Protein AF-0000000078228227 (afdb_homodimer)

Organism: Teladorsagia circumcincta (NCBI:txid45464)

Nearest PDB structures (foldseek):
  3dos-assembly1_A  TM=6.311E-01  e=1.985E-03  Yersinia pestis
  1p5u-assembly1_A  TM=5.660E-01  e=1.151E-03  Yersinia pestis
  1p5v-assembly1_A  TM=6.315E-01  e=3.243E-03  Yersinia pestis
  3dsn-assembly1_A  TM=6.059E-01  e=2.908E-03  Yersinia pestis
  4djm-assembly1_A  TM=5.829E-01  e=1.492E-02  Escherichia coli

Foldseek 3Di:
DPPPDDDPPPPPQKDWDQDVVLFKIKIWGQHQAKKKKAKDKDPQWDWVVGIWMAHHGDMDMIGIGGDPVCVPVQPWIKMKMKMWGDPPPDRTDDDDPVVVVDPTDMDMDMDGSHDD/DPPPDDDPPPPPQKDWDQDVVLFKIKIWGQHQAKKWKAKDKDPQWDWVVGIWIAHHGGMDMIGIGGDPVPVPPLPFIKMKMKMWGDPPPDRTDDDDPVVVVDPTDMDMDMDGSHDD

InterPro domains:
  IPR000535 Major sperm protein (MSP) domain [PF00635] (19-102)
  IPR000535 Major sperm protein (MSP) domain [PS50202] (1-116)
  IPR008962 PapD-like superfamily [SSF49354] (20-108)
  IPR013783 Immunoglobulin-like fold [G3DSA:2.60.40.10] (6-114)
  IPR051155 Nematode Major Sperm [PTHR22920] (2-113)

Secondary structure (DSSP, 8-state):
------------SEEEEEETTTTEEEEEE-SSS-EEEEEEE-TTEEEES-EEEE-TT-EEEEEEEE-TTS---SS--EEEEEEEEPPTT--SSPPPGGGGGSSEEEEEEEEE----/------------SEEEEEETTTTEEEEEE-SSS-EEEEEEE-TTEEEES-EEEE-TT-EEEEEEEE-TTS---GGG-EEEEEEEEPPTT--SSPPPGGGGGSSEEEEEEEEE----

Structure (mmCIF, N/CA/C/O backbone):
data_AF-0000000078228227-model_v1
#
loop_
_entity.id
_entity.type
_entity.pdbx_description
1 polymer 'MSP domain protein'
#
loop_
_atom_site.group_PDB
_atom_site.id
_atom_site.type_symbol
_atom_site.label_atom_id
_atom_site.label_alt_id
_atom_site.label_comp_id
_atom_site.label_asym_id
_atom_site.label_entity_id
_atom_site.label_seq_id
_atom_site.pdbx_PDB_ins_code
_atom_site.Cartn_x
_atom_site.Cartn_y
_atom_site.Cartn_z
_atom_site.occupancy
_atom_site.B_iso_or_equiv
_atom_site.auth_seq_id
_atom_site.auth_comp_id
_atom_site.auth_asym_id
_atom_site.auth_atom_id
_atom_site.pdbx_PDB_model_num
ATOM 1 N N . MET A 1 1 ? -7.656 5.262 46.375 1 30.81 1 MET A N 1
ATOM 2 C CA . MET A 1 1 ? -8.18 4.262 45.438 1 30.81 1 MET A CA 1
ATOM 3 C C . MET A 1 1 ? -7.488 4.367 44.094 1 30.81 1 MET A C 1
ATOM 5 O O . MET A 1 1 ? -7.496 5.43 43.469 1 30.81 1 MET A O 1
ATOM 9 N N . SER A 1 2 ? -6.41 3.643 43.812 1 34.03 2 SER A N 1
ATOM 10 C CA . SER A 1 2 ? -5.488 3.711 42.688 1 34.03 2 SER A CA 1
ATOM 11 C C . SER A 1 2 ? -6.203 3.418 41.375 1 34.03 2 SER A C 1
ATOM 13 O O . SER A 1 2 ? -6.867 2.387 41.219 1 34.03 2 SER A O 1
ATOM 15 N N . VAL A 1 3 ? -6.926 4.363 40.719 1 37.75 3 VAL A N 1
ATOM 16 C CA . VAL A 1 3 ? -7.598 4.148 39.438 1 37.75 3 VAL A CA 1
ATOM 17 C C . VAL A 1 3 ? -6.672 3.391 38.5 1 37.75 3 VAL A C 1
ATOM 19 O O . VAL A 1 3 ? -5.523 3.785 38.281 1 37.75 3 VAL A O 1
ATOM 22 N N . PRO A 1 4 ? -6.754 2.084 38.375 1 38.06 4 PRO A N 1
ATOM 23 C CA . PRO A 1 4 ? -5.848 1.367 37.5 1 38.06 4 PRO A CA 1
ATOM 24 C C . PRO A 1 4 ? -5.797 1.979 36.094 1 38.06 4 PRO A C 1
ATOM 26 O O . PRO A 1 4 ? -6.82 2.432 35.562 1 38.06 4 PRO A O 1
ATOM 29 N N . PRO A 1 5 ? -4.785 2.643 35.656 1 35 5 PRO A N 1
ATOM 30 C CA . PRO A 1 5 ? -4.781 3.334 34.375 1 35 5 PRO A CA 1
ATOM 31 C C . PRO A 1 5 ? -5.438 2.516 33.25 1 35 5 PRO A C 1
ATOM 33 O O . PRO A 1 5 ? -5.25 1.297 33.188 1 35 5 PRO A O 1
ATOM 36 N N . LEU A 1 6 ? -6.688 2.822 32.875 1 32.28 6 LEU A N 1
ATOM 37 C CA . LEU A 1 6 ? -7.598 2.324 31.844 1 32.28 6 LEU A CA 1
ATOM 38 C C . LEU A 1 6 ? -6.84 1.566 30.766 1 32.28 6 LEU A C 1
ATOM 40 O O . LEU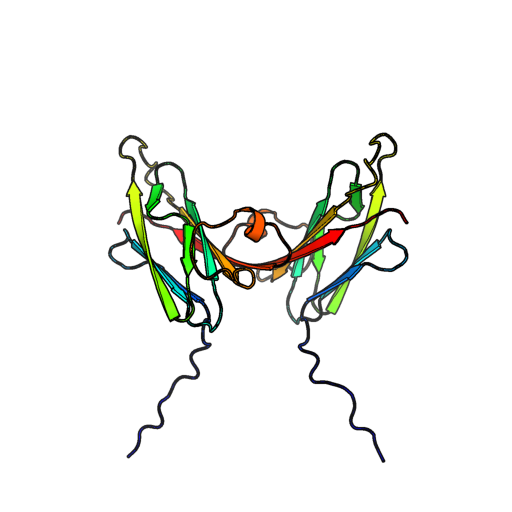 A 1 6 ? -7.105 0.386 30.516 1 32.28 6 LEU A O 1
ATOM 44 N N . SER A 1 7 ? -7.004 2.236 29.297 1 33.69 7 SER A N 1
ATOM 45 C CA . SER A 1 7 ? -7.488 1.937 27.953 1 33.69 7 SER A CA 1
ATOM 46 C C . SER A 1 7 ? -6.441 1.183 27.141 1 33.69 7 SER A C 1
ATOM 48 O O . SER A 1 7 ? -5.273 1.579 27.094 1 33.69 7 SER A O 1
ATOM 50 N N . ALA A 1 8 ? -6.297 -0.05 27.016 1 35.66 8 ALA A N 1
ATOM 51 C CA . ALA A 1 8 ? -5.625 -0.859 26 1 35.66 8 ALA A CA 1
ATOM 52 C C . ALA A 1 8 ? -5.652 -0.164 24.641 1 35.66 8 ALA A C 1
ATOM 54 O O . ALA A 1 8 ? -6.645 -0.245 23.922 1 35.66 8 ALA A O 1
ATOM 55 N N . ALA A 1 9 ? -5.484 1.152 24.484 1 36.25 9 ALA A N 1
ATOM 56 C CA . ALA A 1 9 ? -5.418 1.915 23.25 1 36.25 9 ALA A CA 1
ATOM 57 C C . ALA A 1 9 ? -4.793 1.087 22.125 1 36.25 9 ALA A C 1
ATOM 59 O O . ALA A 1 9 ? -3.758 0.449 22.328 1 36.25 9 ALA A O 1
ATOM 60 N N . THR A 1 10 ? -5.523 0.327 21.422 1 41.81 10 THR A N 1
ATOM 61 C CA . THR A 1 10 ? -5.066 -0.276 20.172 1 41.81 10 THR A CA 1
ATOM 62 C C . THR A 1 10 ? -3.908 0.52 19.578 1 41.81 10 THR A C 1
ATOM 64 O O . THR A 1 10 ? -4.07 1.688 19.219 1 41.81 10 THR A O 1
ATOM 67 N N . LYS A 1 11 ? -2.74 0.573 20.219 1 49.19 11 LYS A N 1
ATOM 68 C CA . LYS A 1 11 ? -1.524 1.319 19.906 1 49.19 11 LYS A CA 1
ATOM 69 C C . LYS A 1 11 ? -1.325 1.44 18.391 1 49.19 11 LYS A C 1
ATOM 71 O O . LYS A 1 11 ? -1.119 0.437 17.703 1 49.19 11 LYS A O 1
ATOM 76 N N . GLN A 1 12 ? -2.264 2.271 17.953 1 60.94 12 GLN A N 1
ATOM 77 C CA . GLN A 1 12 ? -1.836 2.635 16.594 1 60.94 12 GLN A CA 1
ATOM 78 C C . GLN A 1 12 ? -0.359 3.014 16.578 1 60.94 12 GLN A C 1
ATOM 80 O O . GLN A 1 12 ? 0.085 3.854 17.359 1 60.94 12 GLN A O 1
ATOM 85 N N . GLN A 1 13 ? 0.413 2.121 16.094 1 85.38 13 GLN A N 1
ATOM 86 C CA . GLN A 1 13 ? 1.857 2.328 16.094 1 85.38 13 GLN A CA 1
ATOM 87 C C . GLN A 1 13 ? 2.229 3.58 15.297 1 85.38 13 GLN A C 1
ATOM 89 O O . GLN A 1 13 ? 3.152 4.305 15.672 1 85.38 13 GLN A O 1
ATOM 94 N N . VAL A 1 14 ? 1.361 4.051 14.367 1 88.06 14 VAL A N 1
ATOM 95 C CA . VAL A 1 14 ? 1.496 5.305 13.641 1 88.06 14 VAL A CA 1
ATOM 96 C C . VAL A 1 14 ? 0.137 5.996 13.531 1 88.06 14 VAL A C 1
ATOM 98 O O . VAL A 1 14 ? -0.854 5.371 13.148 1 88.06 14 VAL A O 1
ATOM 101 N N . VAL A 1 15 ? 0.009 7.227 14.016 1 89.38 15 VAL A N 1
ATOM 102 C CA . VAL A 1 15 ? -1.262 7.945 14.016 1 89.38 15 VAL A CA 1
ATOM 103 C C . VAL A 1 15 ? -1.175 9.141 13.07 1 89.38 15 VAL A C 1
ATOM 105 O O . VAL A 1 15 ? -0.213 9.906 13.117 1 89.38 15 VAL A O 1
ATOM 108 N N . VAL A 1 16 ? -2.113 9.219 12.188 1 88.19 16 VAL A N 1
ATOM 109 C CA . VAL A 1 16 ? -2.268 10.391 11.336 1 88.19 16 VAL A CA 1
ATOM 110 C C . VAL A 1 16 ? -3.557 11.133 11.695 1 88.19 16 VAL A C 1
ATOM 112 O O . VAL A 1 16 ? -4.625 10.523 11.773 1 88.19 16 VAL A O 1
ATOM 115 N N . SER A 1 17 ? -3.422 12.367 11.906 1 84.12 17 SER A N 1
ATOM 116 C CA . SER A 1 17 ? -4.598 13.148 12.273 1 84.12 17 SER A CA 1
ATOM 117 C C . SER A 1 17 ? -4.637 14.477 11.523 1 84.12 17 SER A C 1
ATOM 119 O O . SER A 1 17 ? -3.594 15.023 11.156 1 84.12 17 SER A O 1
ATOM 121 N N . VAL A 1 18 ? -5.875 14.805 11.086 1 76.88 18 VAL A N 1
ATOM 122 C CA . VAL A 1 18 ? -6.098 16.141 10.562 1 76.88 18 VAL A CA 1
ATOM 123 C C . VAL A 1 18 ? -6.469 17.094 11.695 1 76.88 18 VAL A C 1
ATOM 125 O O . VAL A 1 18 ? -7.375 16.812 12.484 1 76.88 18 VAL A O 1
ATOM 128 N N . GLU A 1 19 ? -5.707 18.062 11.859 1 69.88 19 GLU A N 1
ATOM 129 C CA . GLU A 1 19 ? -5.965 19.016 12.938 1 69.88 19 GLU A CA 1
ATOM 130 C C . GLU A 1 19 ? -6.91 20.125 12.477 1 69.88 19 GLU A C 1
ATOM 132 O O . GLU A 1 19 ? -6.977 20.438 11.289 1 69.88 19 GLU A O 1
ATOM 137 N N . SER A 1 20 ? -7.953 20.406 13.281 1 56.97 20 SER A N 1
ATOM 138 C CA . SER A 1 20 ? -9.023 21.375 13.094 1 56.97 20 SER A CA 1
ATOM 139 C C . SER A 1 20 ? -8.539 22.594 12.312 1 56.97 20 SER A C 1
ATOM 141 O O . SER A 1 20 ? -9.273 23.141 11.484 1 56.97 20 SER A O 1
ATOM 143 N N . SER A 1 21 ? -7.496 23.156 12.688 1 53.38 21 SER A N 1
ATOM 144 C CA . SER A 1 21 ? -7.246 24.25 11.766 1 53.38 21 SER A CA 1
ATOM 145 C C . SER A 1 21 ? -6.91 23.734 10.375 1 53.38 21 SER A C 1
ATOM 147 O O . SER A 1 21 ? -5.777 23.344 10.102 1 53.38 21 SER A O 1
ATOM 149 N N . GLU A 1 22 ? -7.883 22.969 9.922 1 55.38 22 GLU A N 1
ATOM 150 C CA . GLU A 1 22 ? -8.086 22.297 8.641 1 55.38 22 GLU A CA 1
ATOM 151 C C . GLU A 1 22 ? -6.93 22.594 7.68 1 55.38 22 GLU A C 1
ATOM 153 O O . GLU A 1 22 ? -7.059 22.391 6.469 1 55.38 22 GLU A O 1
ATOM 158 N N . THR A 1 23 ? -5.855 23.172 8.227 1 65.31 23 THR A N 1
ATOM 159 C CA . THR A 1 23 ? -4.805 23.484 7.262 1 65.31 23 THR A CA 1
ATOM 160 C C . THR A 1 23 ? -3.535 22.703 7.578 1 65.31 23 THR A C 1
ATOM 162 O O . THR A 1 23 ? -2.486 22.938 6.973 1 65.31 23 THR A O 1
ATOM 165 N N . ASN A 1 24 ? -3.73 21.75 8.797 1 81.56 24 ASN A N 1
ATOM 166 C CA . ASN A 1 24 ? -2.486 21.047 9.078 1 81.56 24 ASN A CA 1
ATOM 167 C C . ASN A 1 24 ? -2.719 19.547 9.242 1 81.56 2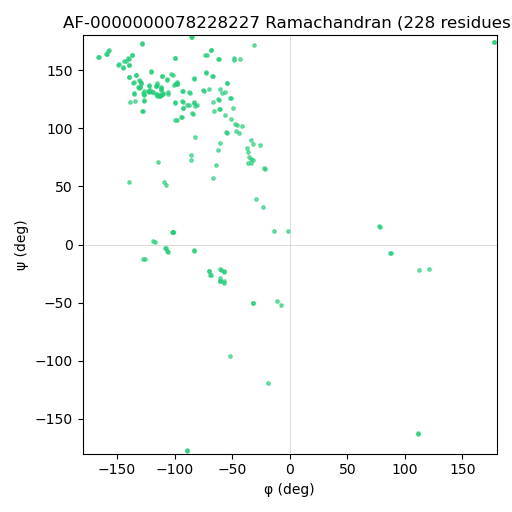4 ASN A C 1
ATOM 169 O O . ASN A 1 24 ? -3.707 19.125 9.852 1 81.56 24 ASN A O 1
ATOM 173 N N . LEU A 1 25 ? -1.959 18.75 8.703 1 88.56 25 LEU A N 1
ATOM 174 C CA . LEU A 1 25 ? -1.903 17.312 8.938 1 88.56 25 LEU A CA 1
ATOM 175 C C . LEU A 1 25 ? -0.749 16.969 9.867 1 88.56 25 LEU A C 1
ATOM 177 O O . LEU A 1 25 ? 0.334 17.547 9.766 1 88.56 25 LEU A O 1
ATOM 181 N N . ARG A 1 26 ? -1.085 16.047 10.82 1 92.25 26 ARG A N 1
ATOM 182 C CA . ARG A 1 26 ? -0.029 15.586 11.719 1 92.25 26 ARG A CA 1
ATOM 183 C C . ARG A 1 26 ? 0.136 14.07 11.633 1 92.25 26 ARG A C 1
ATOM 185 O O . ARG A 1 26 ? -0.853 13.336 11.594 1 92.25 26 ARG A O 1
ATOM 192 N N . ILE A 1 27 ? 1.365 13.57 11.578 1 93.62 27 ILE A N 1
ATOM 193 C CA . ILE A 1 27 ? 1.69 12.156 11.656 1 93.62 27 ILE A CA 1
ATOM 194 C C . ILE A 1 27 ? 2.646 11.906 12.82 1 93.62 27 ILE A C 1
ATOM 196 O O . ILE A 1 27 ? 3.639 12.617 12.984 1 93.62 27 ILE A O 1
ATOM 200 N N . ALA A 1 28 ? 2.291 10.898 13.617 1 96.06 28 ALA A N 1
ATOM 201 C CA . ALA A 1 28 ? 3.09 10.586 14.805 1 96.06 28 ALA A CA 1
ATOM 202 C C . ALA A 1 28 ? 3.494 9.117 14.82 1 96.06 28 ALA A C 1
ATOM 204 O O . ALA A 1 28 ? 2.654 8.234 14.633 1 96.06 28 ALA A O 1
ATOM 205 N N . ASN A 1 29 ? 4.848 8.891 15.086 1 95.56 29 ASN A N 1
ATOM 206 C CA . ASN A 1 29 ? 5.422 7.547 15.164 1 95.56 29 ASN A CA 1
ATOM 207 C C . ASN A 1 29 ? 5.574 7.086 16.609 1 95.56 29 ASN A C 1
ATOM 209 O O . ASN A 1 29 ? 6.504 7.5 17.297 1 95.56 29 ASN A O 1
ATOM 213 N N . SER A 1 30 ? 4.695 6.16 16.969 1 94.38 30 SER A N 1
ATOM 214 C CA . SER A 1 30 ? 4.793 5.652 18.344 1 94.38 30 SER A CA 1
ATOM 215 C C . SER A 1 30 ? 5.484 4.297 18.375 1 94.38 30 SER A C 1
ATOM 217 O O . SER A 1 30 ? 5.465 3.611 19.406 1 94.38 30 SER A O 1
ATOM 219 N N . THR A 1 31 ? 6.051 3.936 17.25 1 92.25 31 THR A N 1
ATOM 220 C CA . THR A 1 31 ? 6.734 2.65 17.172 1 92.25 31 THR A CA 1
ATOM 221 C C . THR A 1 31 ? 8.172 2.773 17.672 1 92.25 31 THR A C 1
ATOM 223 O O . THR A 1 31 ? 8.602 3.85 18.094 1 92.25 31 THR A O 1
ATOM 226 N N . ASP A 1 32 ? 8.844 1.637 17.656 1 91.88 32 ASP A N 1
ATOM 227 C CA . ASP A 1 32 ? 10.242 1.601 18.062 1 91.88 32 ASP A CA 1
ATOM 228 C C . ASP A 1 32 ? 11.172 1.553 16.844 1 91.88 32 ASP A C 1
ATOM 230 O O . ASP A 1 32 ? 12.367 1.299 16.984 1 91.88 32 ASP A O 1
ATOM 234 N N . HIS A 1 33 ? 10.633 1.772 15.664 1 92.94 33 HIS A N 1
ATOM 235 C CA . HIS A 1 33 ? 11.422 1.782 14.438 1 92.94 33 HIS A CA 1
ATOM 236 C C . HIS A 1 33 ? 11.164 3.047 13.625 1 92.94 33 HIS A C 1
ATOM 238 O O . HIS A 1 33 ? 10.297 3.848 13.977 1 92.94 33 HIS A O 1
ATOM 244 N N . GLY A 1 34 ? 11.93 3.238 12.562 1 94.38 34 GLY A N 1
ATOM 245 C CA . GLY A 1 34 ? 11.703 4.355 11.656 1 94.38 34 GLY A CA 1
ATOM 246 C C . GLY A 1 34 ? 10.469 4.184 10.797 1 94.38 34 GLY A C 1
ATOM 247 O O . GLY A 1 34 ? 10.117 3.064 10.414 1 94.38 34 GLY A O 1
ATOM 248 N N . VAL A 1 35 ? 9.867 5.355 10.5 1 96.31 35 VAL A N 1
ATOM 249 C CA . VAL A 1 35 ? 8.688 5.379 9.633 1 96.31 35 VAL A CA 1
ATOM 250 C C . VAL A 1 35 ? 8.914 6.363 8.492 1 96.31 35 VAL A C 1
ATOM 252 O O . VAL A 1 35 ? 9.266 7.523 8.719 1 96.31 35 VAL A O 1
ATOM 255 N N . ALA A 1 36 ? 8.781 5.855 7.27 1 97.31 36 ALA A N 1
ATOM 256 C CA . ALA A 1 36 ? 8.789 6.734 6.105 1 97.31 36 ALA A CA 1
ATOM 257 C C . ALA A 1 36 ? 7.371 7.047 5.645 1 97.31 36 ALA A C 1
ATOM 259 O O . ALA A 1 36 ? 6.496 6.18 5.672 1 97.31 36 ALA A O 1
ATOM 260 N N . TRP A 1 37 ? 7.133 8.32 5.266 1 96.56 37 TRP A N 1
ATOM 261 C CA . TRP A 1 37 ? 5.797 8.703 4.82 1 96.56 37 TRP A CA 1
ATOM 262 C C . TRP A 1 37 ? 5.867 9.641 3.619 1 96.56 37 TRP A C 1
ATOM 264 O O . TRP A 1 37 ? 6.879 10.32 3.41 1 96.56 37 TRP A O 1
ATOM 274 N N . ARG A 1 38 ? 4.793 9.625 2.814 1 96.38 38 ARG A N 1
ATOM 275 C CA . ARG A 1 38 ? 4.617 10.547 1.698 1 96.38 38 ARG A CA 1
ATOM 276 C C . ARG A 1 38 ? 3.148 10.93 1.529 1 96.38 38 ARG A C 1
ATOM 278 O O . ARG A 1 38 ? 2.258 10.156 1.896 1 96.38 38 ARG A O 1
ATOM 285 N N . VAL A 1 39 ? 2.914 12.141 0.989 1 94.88 39 VAL A N 1
ATOM 286 C CA . VAL A 1 39 ? 1.562 12.656 0.817 1 94.88 39 VAL A CA 1
ATOM 287 C C . VAL A 1 39 ? 1.307 12.961 -0.657 1 94.88 39 VAL A C 1
ATOM 289 O O . VAL A 1 39 ? 2.182 13.484 -1.351 1 94.88 39 VAL A O 1
ATOM 292 N N . THR A 1 40 ? 0.201 12.516 -1.127 1 92.88 40 THR A N 1
ATOM 293 C CA . THR A 1 40 ? -0.337 12.969 -2.406 1 92.88 40 THR A CA 1
ATOM 294 C C . THR A 1 40 ? -1.597 13.805 -2.201 1 92.88 40 THR A C 1
ATOM 296 O O . THR A 1 40 ? -2.307 13.633 -1.208 1 92.88 40 THR A O 1
ATOM 299 N N . SER A 1 41 ? -1.755 14.812 -3.053 1 89.81 41 SER A N 1
ATOM 300 C CA . SER A 1 41 ? -2.924 15.672 -2.906 1 89.81 41 SER A CA 1
ATOM 301 C C . SER A 1 41 ? -3.473 16.094 -4.266 1 89.81 41 SER A C 1
ATOM 303 O O . SER A 1 41 ? -2.781 15.992 -5.277 1 89.81 41 SER A O 1
ATOM 305 N N . THR A 1 42 ? -4.723 16.469 -4.297 1 88.62 42 THR A N 1
ATOM 306 C CA . THR A 1 42 ? -5.363 16.969 -5.512 1 88.62 42 THR A CA 1
ATOM 307 C C . THR A 1 42 ? -4.688 18.25 -6 1 88.62 42 THR A C 1
ATOM 309 O O . THR A 1 42 ? -3.986 18.922 -5.234 1 88.62 42 THR A O 1
ATOM 312 N N . ASP A 1 43 ? -4.926 18.484 -7.238 1 85.69 43 ASP A N 1
ATOM 313 C CA . ASP A 1 43 ? -4.316 19.656 -7.867 1 85.69 43 ASP A CA 1
ATOM 314 C C . ASP A 1 43 ? -4.641 20.938 -7.094 1 85.69 43 ASP A C 1
ATOM 316 O O . ASP A 1 43 ? -5.781 21.141 -6.672 1 85.69 43 ASP A O 1
ATOM 320 N N . GLY A 1 44 ? -3.668 21.781 -6.957 1 85.5 44 GLY A N 1
ATOM 321 C CA . GLY A 1 44 ? -3.848 23.062 -6.285 1 85.5 44 GLY A CA 1
ATOM 322 C C . GLY A 1 44 ? -3.639 22.984 -4.785 1 85.5 44 GLY A C 1
ATOM 323 O O . GLY A 1 44 ? -3.688 24 -4.094 1 85.5 44 GLY A O 1
ATOM 324 N N . VAL A 1 45 ? -3.482 21.75 -4.328 1 86.25 45 VAL A N 1
ATOM 325 C CA . VAL A 1 45 ? -3.219 21.547 -2.906 1 86.25 45 VAL A CA 1
ATOM 326 C C . VAL A 1 45 ? -1.831 20.938 -2.717 1 86.25 45 VAL A C 1
ATOM 328 O O . VAL A 1 45 ? -1.463 20 -3.416 1 86.25 45 VAL A O 1
ATOM 331 N N . ALA A 1 46 ? -1.052 21.547 -1.837 1 89.25 46 ALA A N 1
ATOM 332 C CA . ALA A 1 46 ? 0.26 20.984 -1.524 1 89.25 46 ALA A CA 1
ATOM 333 C C . ALA A 1 46 ? 0.472 20.891 -0.017 1 89.25 46 ALA A C 1
ATOM 335 O O . ALA A 1 46 ? 0.038 21.766 0.734 1 89.25 46 ALA A O 1
ATOM 336 N N . MET A 1 47 ? 1.119 19.766 0.286 1 91.69 47 MET A N 1
ATOM 337 C CA . MET A 1 47 ? 1.527 19.609 1.679 1 91.69 47 MET A CA 1
ATOM 338 C C . MET A 1 47 ? 2.99 20 1.864 1 91.69 47 MET A C 1
ATOM 340 O O . MET A 1 47 ? 3.836 19.672 1.03 1 91.69 47 MET A O 1
ATOM 344 N N . GLU A 1 48 ? 3.18 20.719 2.998 1 93.62 48 GLU A N 1
ATOM 345 C CA . GLU A 1 48 ? 4.551 21.125 3.311 1 93.62 48 GLU A CA 1
ATOM 346 C C . GLU A 1 48 ? 4.926 20.734 4.734 1 93.62 48 GLU A C 1
ATOM 348 O O . GLU A 1 48 ? 4.422 21.312 5.699 1 93.62 48 GLU A O 1
ATOM 353 N N . PRO A 1 49 ? 5.953 19.766 4.855 1 94.94 49 PRO A N 1
ATOM 354 C CA . PRO A 1 49 ? 6.574 18.938 3.818 1 94.94 49 PRO A CA 1
ATOM 355 C C . PRO A 1 49 ? 5.621 17.891 3.252 1 94.94 49 PRO A C 1
ATOM 357 O O . PRO A 1 49 ? 4.527 17.688 3.785 1 94.94 49 PRO A O 1
ATOM 360 N N . SER A 1 50 ? 6.004 17.25 2.121 1 95.31 50 SER A N 1
ATOM 361 C CA . SER A 1 50 ? 5.129 16.266 1.493 1 95.31 50 SER A CA 1
ATOM 362 C C . SER A 1 50 ? 5.637 14.852 1.723 1 95.31 50 SER A C 1
ATOM 364 O O . SER A 1 50 ? 5.031 13.883 1.256 1 95.31 50 SER A O 1
ATOM 366 N N . SER A 1 51 ? 6.805 14.734 2.326 1 97 51 SER A N 1
ATOM 367 C CA . SER A 1 51 ? 7.359 13.43 2.682 1 97 51 SER A CA 1
ATOM 368 C C . SER A 1 51 ? 8.414 13.562 3.775 1 97 51 SER A C 1
ATOM 370 O O . SER A 1 51 ? 8.891 14.664 4.055 1 97 51 SER A O 1
ATOM 372 N N . GLY A 1 52 ? 8.711 12.391 4.379 1 96.31 52 GLY A N 1
ATOM 373 C CA . GLY A 1 52 ? 9.727 12.414 5.422 1 96.31 52 GLY A CA 1
ATOM 374 C C . GLY A 1 52 ? 9.93 11.062 6.078 1 96.31 52 GLY A C 1
ATOM 375 O O . GLY A 1 52 ? 9.266 10.086 5.723 1 96.31 52 GLY A O 1
ATOM 376 N N . VAL A 1 53 ? 10.93 11.07 6.922 1 97.12 53 VAL A N 1
ATOM 377 C CA . VAL A 1 53 ? 11.211 9.914 7.77 1 97.12 53 VAL A CA 1
ATOM 378 C C . VAL A 1 53 ? 11.109 10.32 9.242 1 97.12 53 VAL A C 1
ATOM 380 O O . VAL A 1 53 ? 11.633 11.359 9.641 1 97.12 53 VAL A O 1
ATOM 383 N N . LEU A 1 54 ? 10.398 9.547 9.969 1 95.25 54 LEU A N 1
ATOM 384 C CA . LEU A 1 54 ? 10.266 9.758 11.406 1 95.25 54 LEU A CA 1
ATOM 385 C C . LEU A 1 54 ? 11.086 8.734 12.188 1 95.25 54 LEU A C 1
ATOM 387 O O . LEU A 1 54 ? 10.961 7.531 11.953 1 95.25 54 LEU A O 1
ATOM 391 N N . ALA A 1 55 ? 11.867 9.258 13.148 1 94.75 55 ALA A N 1
ATOM 392 C CA . ALA A 1 55 ? 12.492 8.383 14.141 1 94.75 55 ALA A CA 1
ATOM 393 C C . ALA A 1 55 ? 11.461 7.875 15.148 1 94.75 55 ALA A C 1
ATOM 395 O O . ALA A 1 55 ? 10.352 8.398 15.219 1 94.75 55 ALA A O 1
ATOM 396 N N . PRO A 1 56 ? 11.859 6.758 15.906 1 92.25 56 PRO A N 1
ATOM 397 C CA . PRO A 1 56 ? 10.961 6.312 16.969 1 92.25 56 PRO A CA 1
ATOM 398 C C . PRO A 1 56 ? 10.547 7.449 17.906 1 92.25 56 PRO A C 1
ATOM 400 O O . PRO A 1 56 ? 11.398 8.227 18.344 1 92.25 56 PRO A O 1
ATOM 403 N N . ARG A 1 57 ? 9.227 7.578 18.047 1 93.62 57 ARG A N 1
ATOM 404 C CA . ARG A 1 57 ? 8.602 8.508 18.984 1 93.62 57 ARG A CA 1
ATOM 405 C C . ARG A 1 57 ? 8.641 9.938 18.438 1 93.62 57 ARG A C 1
ATOM 407 O O . ARG A 1 57 ? 8.445 10.898 19.188 1 93.62 57 ARG A O 1
ATOM 414 N N . GLU A 1 58 ? 8.891 10.109 17.156 1 94.94 58 GLU A N 1
ATOM 415 C CA . GLU A 1 58 ? 8.891 11.422 16.531 1 94.94 58 GLU A CA 1
ATOM 416 C C . GLU A 1 58 ? 7.578 11.688 15.797 1 94.94 58 GLU A C 1
ATOM 418 O O . GLU A 1 58 ? 6.828 10.75 15.508 1 94.94 58 GLU A O 1
ATOM 423 N N . SER A 1 59 ? 7.309 12.961 15.555 1 95.12 59 SER A N 1
ATOM 424 C CA . SER A 1 59 ? 6.141 13.375 14.789 1 95.12 59 SER A CA 1
ATOM 425 C C . SER A 1 59 ? 6.488 14.484 13.805 1 95.12 59 SER A C 1
ATOM 427 O O . SER A 1 59 ? 7.555 15.102 13.898 1 95.12 59 SER A O 1
ATOM 429 N N . SER A 1 60 ? 5.664 14.695 12.875 1 94.06 60 SER A N 1
ATOM 430 C CA . SER A 1 60 ? 5.801 15.766 11.891 1 94.06 60 SER A CA 1
ATOM 431 C C . SER A 1 60 ? 4.453 16.422 11.602 1 94.06 60 SER A C 1
ATOM 433 O O . SER A 1 60 ? 3.418 15.75 11.602 1 94.06 60 SER A O 1
ATOM 435 N N . GLU A 1 61 ? 4.512 17.688 11.391 1 93.12 61 GLU A N 1
ATOM 436 C CA . GLU A 1 61 ? 3.342 18.453 10.969 1 93.12 61 GLU A CA 1
ATOM 437 C C . GLU A 1 61 ? 3.496 18.953 9.539 1 93.12 61 GLU A C 1
ATOM 439 O O . GLU A 1 61 ? 4.574 19.406 9.141 1 93.12 61 GLU A O 1
ATOM 444 N N . MET A 1 62 ? 2.449 18.797 8.812 1 93.12 62 MET A N 1
ATOM 445 C CA . MET A 1 62 ? 2.428 19.266 7.43 1 93.12 62 MET A CA 1
ATOM 446 C C . MET A 1 62 ? 1.406 20.391 7.258 1 93.12 62 MET A C 1
ATOM 448 O O . MET A 1 62 ? 0.298 20.312 7.789 1 93.12 62 MET A O 1
ATOM 452 N N . LYS A 1 63 ? 1.762 21.375 6.551 1 90.62 63 LYS A N 1
ATOM 453 C CA . LYS A 1 63 ? 0.852 22.469 6.25 1 90.62 63 LYS A CA 1
ATOM 454 C C . LYS A 1 63 ? 0.272 22.344 4.848 1 90.62 63 LYS A C 1
ATOM 456 O O . LYS A 1 63 ? 0.961 21.906 3.924 1 90.62 63 LYS A O 1
ATOM 461 N N . ILE A 1 64 ? -0.957 22.781 4.762 1 87.06 64 ILE A N 1
ATOM 462 C CA . ILE A 1 64 ? -1.631 22.781 3.471 1 87.06 64 ILE A CA 1
ATOM 463 C C . ILE A 1 64 ? -1.441 24.125 2.787 1 87.06 64 ILE A C 1
ATOM 465 O O . ILE A 1 64 ? -1.755 25.172 3.363 1 87.06 64 ILE A O 1
ATOM 469 N N . ARG A 1 65 ? -0.888 24.078 1.617 1 86.88 65 ARG A N 1
ATOM 470 C CA . ARG A 1 65 ? -0.777 25.266 0.773 1 86.88 65 ARG A CA 1
ATOM 471 C C . ARG A 1 65 ? -1.699 25.156 -0.437 1 86.88 65 ARG A C 1
ATOM 473 O O . ARG A 1 65 ? -1.728 24.125 -1.118 1 86.88 65 ARG A O 1
ATOM 480 N N . ARG A 1 66 ? -2.402 26.203 -0.582 1 82 66 ARG A N 1
ATOM 481 C CA . ARG A 1 66 ? -3.336 26.219 -1.703 1 82 66 ARG A CA 1
ATOM 482 C C . ARG A 1 66 ? -2.918 27.234 -2.75 1 82 66 ARG A C 1
ATOM 484 O O . ARG A 1 66 ? -2.42 28.312 -2.408 1 82 66 ARG A O 1
ATOM 491 N N . ASP A 1 67 ? -2.957 26.781 -3.98 1 79.75 67 ASP A N 1
ATOM 492 C CA . ASP A 1 67 ? -2.727 27.719 -5.078 1 79.75 67 ASP A CA 1
ATOM 493 C C . ASP A 1 67 ? -4.016 28.438 -5.465 1 79.75 67 ASP A C 1
ATOM 495 O O . ASP A 1 67 ? -4.98 27.812 -5.898 1 79.75 67 ASP A O 1
ATOM 499 N N . ASP A 1 68 ? -4.129 29.703 -5.258 1 69.81 68 ASP A N 1
ATOM 500 C CA . ASP A 1 68 ? -5.277 30.562 -5.551 1 69.81 68 ASP A CA 1
ATOM 501 C C . ASP A 1 68 ? -5.648 30.5 -7.031 1 69.81 68 ASP A C 1
ATOM 503 O O . ASP A 1 68 ? -6.801 30.719 -7.398 1 69.81 68 ASP A O 1
ATOM 507 N N . SER A 1 69 ? -4.645 30.328 -7.785 1 67.94 69 SER A N 1
ATOM 508 C CA . SER A 1 69 ? -4.93 30.312 -9.211 1 67.94 69 SER A CA 1
ATOM 509 C C . SER A 1 69 ? -5.734 29.078 -9.609 1 67.94 69 SER A C 1
ATOM 511 O O . SER A 1 69 ? -6.332 29.031 -10.68 1 67.94 69 SER A O 1
ATOM 513 N N . TYR A 1 70 ? -5.5 28.125 -8.781 1 59.75 70 TYR A N 1
ATOM 514 C CA . TYR A 1 70 ? -6.223 26.875 -9.047 1 59.75 70 TYR A CA 1
ATOM 515 C C . TYR A 1 70 ? -7.605 26.906 -8.406 1 59.75 70 TYR A C 1
ATOM 517 O O . TYR A 1 70 ? -7.727 27 -7.184 1 59.75 70 TYR A O 1
ATOM 525 N N . LYS A 1 71 ? -8.445 27.781 -9.133 1 56.47 71 LYS A N 1
ATOM 526 C CA . LYS A 1 71 ? -9.836 27.688 -8.695 1 56.47 71 LYS A CA 1
ATOM 527 C C . LYS A 1 71 ? -10.18 26.266 -8.266 1 56.47 71 LYS A C 1
ATOM 529 O O . LYS A 1 71 ? -10.156 25.328 -9.078 1 56.47 71 LYS A O 1
ATOM 534 N N . SER A 1 72 ? -9.586 26.047 -7.07 1 54.38 72 SER A N 1
ATOM 535 C CA . SER A 1 72 ? -9.992 24.75 -6.535 1 54.38 72 SER A CA 1
ATOM 536 C C . SER A 1 72 ? -11.445 24.453 -6.879 1 54.38 72 SER A C 1
ATOM 538 O O . SER A 1 72 ? -12.32 25.297 -6.719 1 54.38 72 SER A O 1
ATOM 540 N N . ASN A 1 73 ? -11.648 24.062 -7.961 1 52.25 73 ASN A N 1
ATOM 541 C CA . ASN A 1 73 ? -13.047 23.641 -7.941 1 52.25 73 ASN A CA 1
ATOM 542 C C . ASN A 1 73 ? -13.5 23.266 -6.531 1 52.25 73 ASN A C 1
ATOM 544 O O . ASN A 1 73 ? -12.859 22.453 -5.863 1 52.25 73 ASN A O 1
ATOM 548 N N . LEU A 1 74 ? -13.938 24.234 -5.723 1 48.5 74 LEU A N 1
ATOM 549 C CA . LEU A 1 74 ? -14.453 24.062 -4.367 1 48.5 74 LEU A CA 1
ATOM 550 C C . LEU A 1 74 ? -14.609 22.578 -4.031 1 48.5 74 LEU A C 1
ATOM 552 O O . LEU A 1 74 ? -14.695 22.203 -2.859 1 48.5 74 LEU A O 1
ATOM 556 N N . VAL A 1 75 ? -15.312 21.922 -4.957 1 54.66 75 VAL A N 1
ATOM 557 C CA . VAL A 1 75 ? -15.945 20.75 -4.328 1 54.66 75 VAL A CA 1
ATOM 558 C C . VAL A 1 75 ? -14.891 19.938 -3.586 1 54.66 75 VAL A C 1
ATOM 560 O O . VAL A 1 75 ? -15.062 19.609 -2.406 1 54.66 75 VAL A O 1
ATOM 563 N N . HIS A 1 76 ? -14.117 18.734 -4.051 1 67.62 76 HIS A N 1
ATOM 564 C CA . HIS A 1 76 ? -13.664 17.656 -3.17 1 67.62 76 HIS A CA 1
ATOM 565 C C . HIS A 1 76 ? -12.141 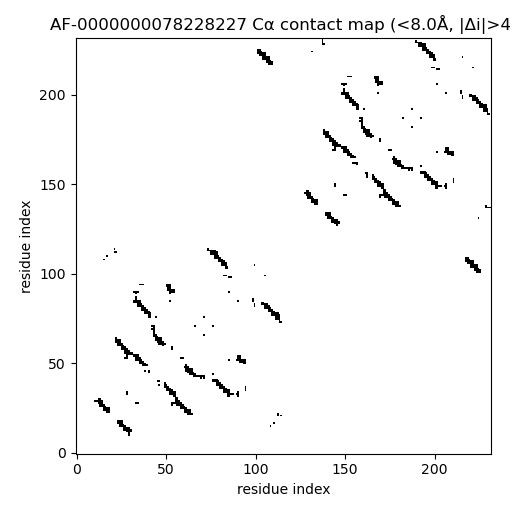17.609 -3.1 1 67.62 76 HIS A C 1
ATOM 567 O O . HIS A 1 76 ? -11.5 17 -3.949 1 67.62 76 HIS A O 1
ATOM 573 N N . ASP A 1 77 ? -11.375 18.641 -2.406 1 80.31 77 ASP A N 1
ATOM 574 C CA . ASP A 1 77 ? -9.945 18.5 -2.127 1 80.31 77 ASP A CA 1
ATOM 575 C C . ASP A 1 77 ? -9.68 17.281 -1.237 1 80.31 77 ASP A C 1
ATOM 577 O O . ASP A 1 77 ? -10.406 17.047 -0.268 1 80.31 77 ASP A O 1
ATOM 581 N N . ARG A 1 78 ? -8.641 16.562 -1.729 1 85.44 78 ARG A N 1
ATOM 582 C CA . ARG A 1 78 ? -8.297 15.344 -1.003 1 85.44 78 ARG A CA 1
ATOM 583 C C . ARG A 1 78 ? -6.789 15.25 -0.782 1 85.44 78 ARG A C 1
ATOM 585 O O . ARG A 1 78 ? -6.004 15.742 -1.597 1 85.44 78 ARG A O 1
ATOM 592 N N . VAL A 1 79 ? -6.469 14.711 0.295 1 89.88 79 VAL A N 1
ATOM 593 C CA . VAL A 1 79 ? -5.082 14.391 0.62 1 89.88 79 VAL A CA 1
ATOM 594 C C . VAL A 1 79 ? -4.961 12.922 1.007 1 89.88 79 VAL A C 1
ATOM 596 O O . VAL A 1 79 ? -5.762 12.414 1.797 1 89.88 79 VAL A O 1
ATOM 599 N N . GLY A 1 80 ? -4.039 12.273 0.379 1 93.38 80 GLY A N 1
ATOM 600 C CA . GLY A 1 80 ? -3.68 10.914 0.758 1 93.38 80 GLY A CA 1
ATOM 601 C C . GLY A 1 80 ? -2.289 10.812 1.356 1 93.38 80 GLY A C 1
ATOM 602 O O . GLY A 1 80 ? -1.33 11.359 0.809 1 93.38 80 GLY A O 1
ATOM 603 N N . ILE A 1 81 ? -2.221 10.188 2.49 1 94.94 81 ILE A N 1
ATOM 604 C CA . ILE A 1 81 ? -0.913 9.945 3.09 1 94.94 81 ILE A CA 1
ATOM 605 C C . ILE A 1 81 ? -0.644 8.445 3.16 1 94.94 81 ILE A C 1
ATOM 607 O O . ILE A 1 81 ? -1.535 7.664 3.504 1 94.94 81 ILE A O 1
ATOM 611 N N . GLU A 1 82 ? 0.564 8.062 2.809 1 96.25 82 GLU A N 1
ATOM 612 C CA . GLU A 1 82 ? 1.043 6.691 2.963 1 96.25 82 GLU A CA 1
ATOM 613 C C . GLU A 1 82 ? 2.268 6.633 3.871 1 96.25 82 GLU A C 1
ATOM 615 O O . GLU A 1 82 ? 3.1 7.539 3.859 1 96.25 82 GLU A O 1
ATOM 620 N N . TRP A 1 83 ? 2.363 5.48 4.582 1 96.69 83 TRP A N 1
ATOM 621 C CA . TRP A 1 83 ? 3.57 5.305 5.383 1 96.69 83 TRP A CA 1
ATOM 622 C C . TRP A 1 83 ? 3.941 3.828 5.484 1 96.69 83 TRP A C 1
ATOM 624 O O . TRP A 1 83 ? 3.092 2.953 5.301 1 96.69 83 TRP A O 1
ATOM 634 N N . ILE A 1 84 ? 5.16 3.557 5.703 1 96.69 84 ILE A N 1
ATOM 635 C CA . ILE A 1 84 ? 5.742 2.227 5.848 1 96.69 84 ILE A CA 1
ATOM 636 C C . ILE A 1 84 ? 6.789 2.238 6.957 1 96.69 84 ILE A C 1
ATOM 638 O O . ILE A 1 84 ? 7.211 3.307 7.41 1 96.69 84 ILE A O 1
ATOM 642 N N . LYS A 1 85 ? 7.066 1.027 7.445 1 95.69 85 LYS A N 1
ATOM 643 C CA . LYS A 1 85 ? 8.297 0.917 8.227 1 95.69 85 LYS A CA 1
ATOM 644 C C . LYS A 1 85 ? 9.516 1.254 7.375 1 95.69 85 LYS A C 1
ATOM 646 O O . LYS A 1 85 ? 9.719 0.668 6.309 1 95.69 85 LYS A O 1
ATOM 651 N N . ALA A 1 86 ? 10.266 2.156 7.809 1 95.44 86 ALA A N 1
ATOM 652 C CA . ALA A 1 86 ? 11.461 2.545 7.059 1 95.44 86 ALA A CA 1
ATOM 653 C C . ALA A 1 86 ? 12.484 1.414 7.031 1 95.44 86 ALA A C 1
ATOM 655 O O . ALA A 1 86 ? 12.539 0.597 7.953 1 95.44 86 ALA A O 1
ATOM 656 N N . PRO A 1 87 ? 13.219 1.326 5.852 1 92.5 87 PRO A N 1
ATOM 657 C CA . PRO A 1 87 ? 14.312 0.352 5.859 1 92.5 87 PRO A CA 1
ATOM 658 C C . PRO A 1 87 ? 15.195 0.464 7.102 1 92.5 87 PRO A C 1
ATOM 660 O O . PRO A 1 87 ? 15.352 1.555 7.656 1 92.5 87 PRO A O 1
ATOM 663 N N . PRO A 1 88 ? 15.875 -0.68 7.27 1 84.31 88 PRO A N 1
ATOM 664 C CA . PRO A 1 88 ? 16.703 -0.702 8.477 1 84.31 88 PRO A CA 1
ATOM 665 C C . PRO A 1 88 ? 17.859 0.3 8.414 1 84.31 88 PRO A C 1
ATOM 667 O O . PRO A 1 88 ? 18.422 0.54 7.336 1 84.31 88 PRO A O 1
ATOM 670 N N . GLU A 1 89 ? 18 1.156 9.234 1 83.44 89 GLU A N 1
ATOM 671 C CA . GLU A 1 89 ? 19.109 2.082 9.422 1 83.44 89 GLU A CA 1
ATOM 672 C C . GLU A 1 89 ? 18.688 3.516 9.109 1 83.44 89 GLU A C 1
ATOM 674 O O . GLU A 1 89 ? 19.406 4.465 9.453 1 83.44 89 GLU A O 1
ATOM 679 N N . VAL A 1 90 ? 17.609 3.441 8.32 1 85.62 90 VAL A N 1
ATOM 680 C CA . VAL A 1 90 ? 17.156 4.785 7.973 1 85.62 90 VAL A CA 1
ATOM 681 C C . VAL A 1 90 ? 16.328 5.359 9.117 1 85.62 90 VAL A C 1
ATOM 683 O O . VAL A 1 90 ? 15.336 4.758 9.531 1 85.62 90 VAL A O 1
ATOM 686 N N . ARG A 1 91 ? 16.812 6.48 9.648 1 79.88 91 ARG A N 1
ATOM 687 C CA . ARG A 1 91 ? 16.047 7.102 10.734 1 79.88 91 ARG A CA 1
ATOM 688 C C . ARG A 1 91 ? 15.773 8.57 10.43 1 79.88 91 ARG A C 1
ATOM 690 O O . ARG A 1 91 ? 15.07 9.242 11.188 1 79.88 91 ARG A O 1
ATOM 697 N N . SER A 1 92 ? 16.484 9.031 9.422 1 78.06 92 SER A N 1
ATOM 698 C CA . SER A 1 92 ? 16.281 10.406 8.992 1 78.06 92 SER A CA 1
ATOM 699 C C . SER A 1 92 ? 16.719 10.602 7.539 1 78.06 92 SER A C 1
ATOM 701 O O . SER A 1 92 ? 17.281 9.695 6.93 1 78.06 92 SER A O 1
ATOM 703 N N . GLY A 1 93 ? 16.297 11.75 7.051 1 81.31 93 GLY A N 1
ATOM 704 C CA . GLY A 1 93 ? 16.719 12.078 5.695 1 81.31 93 GLY A CA 1
ATOM 705 C C . GLY A 1 93 ? 15.586 12.055 4.695 1 81.31 93 GLY A C 1
ATOM 706 O O . GLY A 1 93 ? 14.414 12.109 5.078 1 81.31 93 GLY A O 1
ATOM 707 N N . ASP A 1 94 ? 16.062 11.992 3.441 1 86.12 94 ASP A N 1
ATOM 708 C CA . ASP A 1 94 ? 15.078 12.055 2.357 1 86.12 94 ASP A CA 1
ATOM 709 C C . ASP A 1 94 ? 14.477 10.68 2.088 1 86.12 94 ASP A C 1
ATOM 711 O O . ASP A 1 94 ? 15.156 9.656 2.207 1 86.12 94 ASP A O 1
ATOM 715 N N . VAL A 1 95 ? 13.25 10.727 1.786 1 93.19 95 VAL A N 1
ATOM 716 C CA . VAL A 1 95 ? 12.516 9.508 1.452 1 93.19 95 VAL A CA 1
ATOM 717 C C . VAL A 1 95 ? 12.898 9.047 0.048 1 93.19 95 VAL A C 1
ATOM 719 O O . VAL A 1 95 ? 13.031 9.859 -0.868 1 93.19 95 VAL A O 1
ATOM 722 N N . ASP A 1 96 ? 13.172 7.785 -0.05 1 93.44 96 ASP A N 1
ATOM 723 C CA . ASP A 1 96 ? 13.273 7.141 -1.355 1 93.44 96 ASP A CA 1
ATOM 724 C C . ASP A 1 96 ? 11.93 6.539 -1.772 1 93.44 96 ASP A C 1
ATOM 726 O O . ASP A 1 96 ? 11.438 5.613 -1.128 1 93.44 96 ASP A O 1
ATOM 730 N N . GLU A 1 97 ? 11.445 7.113 -2.9 1 90.38 97 GLU A N 1
ATOM 731 C CA . GLU A 1 97 ? 10.133 6.68 -3.369 1 90.38 97 GLU A CA 1
ATOM 732 C C . GLU A 1 97 ? 10.102 5.176 -3.611 1 90.38 97 GLU A C 1
ATOM 734 O O . GLU A 1 97 ? 9.047 4.547 -3.508 1 90.38 97 GLU A O 1
ATOM 739 N N . GLU A 1 98 ? 11.211 4.578 -3.84 1 90.81 98 GLU A N 1
ATOM 740 C CA . GLU A 1 98 ? 11.289 3.16 -4.18 1 90.81 98 GLU A CA 1
ATOM 741 C C . GLU A 1 98 ? 10.938 2.287 -2.977 1 90.81 98 GLU A C 1
ATOM 743 O O . GLU A 1 98 ? 10.57 1.122 -3.135 1 90.81 98 GLU A O 1
ATOM 748 N N . TRP A 1 99 ? 11.094 2.873 -1.793 1 92.94 99 TRP A N 1
ATOM 749 C CA . TRP A 1 99 ? 10.742 2.113 -0.598 1 92.94 99 TRP A CA 1
ATOM 750 C C . TRP A 1 99 ? 9.266 1.729 -0.611 1 92.94 99 TRP A C 1
ATOM 752 O O . TRP A 1 99 ? 8.898 0.643 -0.159 1 92.94 99 TRP A O 1
ATOM 762 N N . PHE A 1 100 ? 8.484 2.641 -1.237 1 93.19 100 PHE A N 1
ATOM 763 C CA . PHE A 1 100 ? 7.039 2.453 -1.209 1 93.19 100 PHE A CA 1
ATOM 764 C C . PHE A 1 100 ? 6.598 1.491 -2.305 1 93.19 100 PHE A C 1
ATOM 766 O O . PHE A 1 100 ? 5.434 1.083 -2.348 1 93.19 100 PHE A O 1
ATOM 773 N N . ASN A 1 101 ? 7.492 1.104 -3.123 1 90.06 101 ASN A N 1
ATOM 774 C CA . ASN A 1 101 ? 7.16 0.203 -4.219 1 90.06 101 ASN A CA 1
ATOM 775 C C . ASN A 1 101 ? 7.703 -1.202 -3.977 1 90.06 101 ASN A C 1
ATOM 777 O O . ASN A 1 101 ? 7.469 -2.109 -4.777 1 90.06 101 ASN A O 1
ATOM 781 N N . GLY A 1 102 ? 8.422 -1.392 -2.895 1 91.19 102 GLY A N 1
ATOM 782 C CA . GLY A 1 102 ? 8.977 -2.691 -2.547 1 91.19 102 GLY A CA 1
ATOM 783 C C . GLY A 1 102 ? 8.039 -3.529 -1.697 1 91.19 102 GLY A C 1
ATOM 784 O O . GLY A 1 102 ? 6.852 -3.207 -1.566 1 91.19 102 GLY A O 1
ATOM 785 N N . THR A 1 103 ? 8.57 -4.719 -1.323 1 93.38 103 THR A N 1
ATOM 786 C CA . THR A 1 103 ? 7.836 -5.562 -0.389 1 93.38 103 THR A CA 1
ATOM 787 C C . THR A 1 103 ? 7.621 -4.84 0.938 1 93.38 103 THR A C 1
ATOM 789 O O . THR A 1 103 ? 8.586 -4.469 1.612 1 93.38 103 THR A O 1
ATOM 792 N N . ALA A 1 104 ? 6.387 -4.59 1.297 1 93.81 104 ALA A N 1
ATOM 793 C CA . ALA A 1 104 ? 6.086 -3.816 2.498 1 93.81 104 ALA A CA 1
ATOM 794 C C . ALA A 1 104 ? 4.613 -3.941 2.879 1 93.81 104 ALA A C 1
ATOM 796 O O . ALA A 1 104 ? 3.801 -4.426 2.088 1 93.81 104 ALA A O 1
ATOM 797 N N . ILE A 1 105 ? 4.359 -3.602 4.164 1 94.44 105 ILE A N 1
ATOM 798 C CA . ILE A 1 105 ? 3.004 -3.24 4.566 1 94.44 105 ILE A CA 1
ATOM 799 C C . ILE A 1 105 ? 2.828 -1.726 4.484 1 94.44 105 ILE A C 1
ATOM 801 O O . ILE A 1 105 ? 3.439 -0.98 5.254 1 94.44 105 ILE A O 1
ATOM 805 N N . VAL A 1 106 ? 2.061 -1.312 3.549 1 95.19 106 VAL A N 1
ATOM 806 C CA . VAL A 1 106 ? 1.848 0.114 3.318 1 95.19 106 VAL A CA 1
ATOM 807 C C . VAL A 1 106 ? 0.526 0.547 3.947 1 95.19 106 VAL A C 1
ATOM 809 O O . VAL A 1 106 ? -0.532 0.003 3.623 1 95.19 106 VAL A O 1
ATOM 812 N N . HIS A 1 107 ? 0.583 1.547 4.875 1 95.69 107 HIS A N 1
ATOM 813 C CA . HIS A 1 107 ? -0.622 2.158 5.426 1 95.69 107 HIS A CA 1
ATOM 814 C C . HIS A 1 107 ? -1.018 3.402 4.637 1 95.69 107 HIS A C 1
ATOM 816 O O . HIS A 1 107 ? -0.163 4.219 4.289 1 95.69 107 HIS A O 1
ATOM 822 N N . ARG A 1 108 ? -2.318 3.404 4.324 1 94.62 108 ARG A N 1
ATOM 823 C CA . ARG A 1 108 ? -2.805 4.582 3.613 1 94.62 108 ARG A CA 1
ATOM 824 C C . ARG A 1 108 ? -4.043 5.156 4.289 1 94.62 108 ARG A C 1
ATOM 826 O O . ARG A 1 108 ? -4.914 4.41 4.742 1 94.62 108 ARG A O 1
ATOM 833 N N . LYS A 1 109 ? -4.035 6.465 4.324 1 93.19 109 LYS A N 1
ATOM 834 C CA . LYS A 1 109 ? -5.215 7.188 4.793 1 93.19 109 LYS A CA 1
ATOM 835 C C . LYS A 1 109 ? -5.539 8.367 3.881 1 93.19 109 LYS A C 1
ATOM 837 O O . LYS A 1 109 ? -4.648 9.125 3.498 1 93.19 109 LYS A O 1
ATOM 842 N N . ASN A 1 110 ? -6.805 8.438 3.461 1 90.56 110 ASN A N 1
ATOM 843 C CA . ASN A 1 110 ? -7.281 9.555 2.652 1 90.56 110 ASN A CA 1
ATOM 844 C C . ASN A 1 110 ? -8.164 10.5 3.465 1 90.56 110 ASN A C 1
ATOM 846 O O . ASN A 1 110 ? -8.945 10.055 4.309 1 90.56 110 ASN A O 1
ATOM 850 N N . PHE A 1 111 ? -7.945 11.805 3.135 1 85.38 111 PHE A N 1
ATOM 851 C CA . PHE A 1 111 ? -8.719 12.844 3.816 1 85.38 111 PHE A CA 1
ATOM 852 C C . PHE A 1 111 ? -9.344 13.805 2.811 1 85.38 111 PHE A C 1
ATOM 854 O O . PHE A 1 111 ? -8.695 14.188 1.832 1 85.38 111 PHE A O 1
ATOM 861 N N . SER A 1 112 ? -10.641 14.117 3.076 1 82.25 112 SER A N 1
ATOM 862 C CA . SER A 1 112 ? -11.203 15.297 2.422 1 82.25 112 SER A CA 1
ATOM 863 C C . SER A 1 112 ? -10.852 16.562 3.176 1 82.25 112 SER A C 1
ATOM 865 O O . SER A 1 112 ? -10.938 16.609 4.402 1 82.25 112 SER A O 1
ATOM 867 N N . ILE A 1 113 ? -10.195 17.5 2.541 1 76.5 113 ILE A N 1
ATOM 868 C CA . ILE A 1 113 ? -9.773 18.719 3.24 1 76.5 113 ILE A CA 1
ATOM 869 C C . ILE A 1 113 ? -10.633 19.891 2.793 1 76.5 113 ILE A C 1
ATOM 871 O O . ILE A 1 113 ? -10.25 21.047 2.98 1 76.5 113 ILE A O 1
ATOM 875 N N . THR A 1 114 ? -11.992 19.766 2.83 1 63.5 114 THR A N 1
ATOM 876 C CA . THR A 1 114 ? -12.906 20.828 2.404 1 63.5 114 THR A CA 1
ATOM 877 C C . THR A 1 114 ? -12.633 22.125 3.166 1 63.5 114 THR A C 1
ATOM 879 O O . THR A 1 114 ? -12.211 22.094 4.32 1 63.5 114 THR A O 1
ATOM 882 N N . ASP A 1 115 ? -12.523 23.203 2.379 1 51.94 115 ASP A N 1
ATOM 883 C CA . ASP A 1 115 ? -12.555 24.531 2.973 1 51.94 115 ASP A CA 1
ATOM 884 C C . ASP A 1 115 ? -13.812 24.734 3.807 1 51.94 115 ASP A C 1
ATOM 886 O O . ASP A 1 115 ? -14.898 24.281 3.428 1 51.94 115 ASP A O 1
ATOM 890 N N . GLU A 1 116 ? -13.766 24.547 5.082 1 41.56 116 GLU A N 1
ATOM 891 C CA . GLU A 1 116 ? -14.945 25.188 5.664 1 41.56 116 GLU A CA 1
ATOM 892 C C . GLU A 1 116 ? -15.156 26.578 5.094 1 41.56 116 GLU A C 1
ATOM 894 O O . GLU A 1 116 ? -14.195 27.25 4.723 1 41.56 116 GLU A O 1
ATOM 899 N N . MET B 1 1 ? 3.057 -39.656 25.531 1 30.5 1 MET B N 1
ATOM 900 C CA . MET B 1 1 ? 3.164 -38.219 25.875 1 30.5 1 MET B CA 1
ATOM 901 C C . MET B 1 1 ? 2.727 -37.344 24.703 1 30.5 1 MET B C 1
ATOM 903 O O . MET B 1 1 ? 3.211 -37.5 23.578 1 30.5 1 MET B O 1
ATOM 907 N N . SER B 1 2 ? 1.523 -36.781 24.641 1 33.28 2 SER B N 1
ATOM 908 C CA . SER B 1 2 ? 0.839 -36.031 23.594 1 33.28 2 SER B CA 1
ATOM 909 C C . SER B 1 2 ? 1.598 -34.781 23.234 1 33.28 2 SER B C 1
ATOM 911 O O . SER B 1 2 ? 1.92 -33.969 24.094 1 33.28 2 SER B O 1
ATOM 913 N N . VAL B 1 3 ? 2.582 -34.75 22.297 1 38.41 3 VAL B N 1
ATOM 914 C CA . VAL B 1 3 ? 3.336 -33.562 21.875 1 38.41 3 VAL B CA 1
ATOM 915 C C . VAL B 1 3 ? 2.377 -32.406 21.609 1 38.41 3 VAL B C 1
ATOM 917 O O . VAL B 1 3 ? 1.398 -32.562 20.875 1 38.41 3 VAL B O 1
ATOM 920 N N . PRO B 1 4 ? 2.176 -31.484 22.578 1 38 4 PRO B N 1
ATOM 921 C CA . PRO B 1 4 ? 1.225 -30.422 22.281 1 38 4 PRO B CA 1
ATOM 922 C C . PRO B 1 4 ? 1.476 -29.766 20.922 1 38 4 PRO B C 1
ATOM 924 O O . PRO B 1 4 ? 2.629 -29.609 20.516 1 38 4 PRO B O 1
ATOM 927 N N . PRO B 1 5 ? 0.613 -29.812 19.984 1 33.91 5 PRO B N 1
ATOM 928 C CA . PRO B 1 5 ? 0.825 -29.328 18.625 1 33.91 5 PRO B CA 1
ATOM 929 C C . PRO B 1 5 ? 1.544 -27.969 18.594 1 33.91 5 PRO B C 1
ATOM 931 O O . PRO B 1 5 ? 1.545 -27.25 19.578 1 33.91 5 PRO B O 1
ATOM 934 N N . LEU B 1 6 ? 2.158 -27.641 17.453 1 32.38 6 LEU B N 1
ATOM 935 C CA . LEU B 1 6 ? 2.945 -26.531 16.906 1 32.38 6 LEU B CA 1
ATOM 936 C C . LEU B 1 6 ? 2.516 -25.203 17.516 1 32.38 6 LEU B C 1
ATOM 938 O O . LEU B 1 6 ? 1.426 -25.109 18.078 1 32.38 6 LEU B O 1
ATOM 942 N N . SER B 1 7 ? 3.408 -24.078 17.156 1 34.03 7 SER B N 1
ATOM 943 C CA . SER B 1 7 ? 4.02 -22.766 17.156 1 34.03 7 SER B CA 1
ATOM 944 C C . SER B 1 7 ? 2.977 -21.672 16.938 1 34.03 7 SER B C 1
ATOM 946 O O . SER B 1 7 ? 2.014 -21.859 16.188 1 34.03 7 SER B O 1
ATOM 948 N N . ALA B 1 8 ? 2.633 -20.828 17.828 1 35.53 8 ALA B N 1
ATOM 949 C CA . ALA B 1 8 ? 2.064 -19.484 17.719 1 35.53 8 ALA B CA 1
ATOM 950 C C . ALA B 1 8 ? 2.4 -18.859 16.375 1 35.53 8 ALA B C 1
ATOM 952 O O . ALA B 1 8 ? 3.48 -18.281 16.203 1 35.53 8 ALA B O 1
ATOM 953 N N . ALA B 1 9 ? 2.52 -19.578 15.297 1 36.28 9 ALA B N 1
ATOM 954 C CA . ALA B 1 9 ? 2.793 -19.062 13.953 1 36.28 9 ALA B CA 1
ATOM 955 C C . ALA B 1 9 ? 2.137 -17.703 13.742 1 36.28 9 ALA B C 1
ATOM 957 O O . ALA B 1 9 ? 0.968 -17.5 14.094 1 36.28 9 ALA B O 1
ATOM 958 N N . THR B 1 10 ? 2.73 -16.625 14.016 1 42.5 10 THR B N 1
ATOM 959 C CA . THR B 1 10 ? 2.316 -15.297 13.562 1 42.5 10 THR B CA 1
ATOM 960 C C . THR B 1 10 ? 1.425 -15.406 12.328 1 42.5 10 THR B C 1
ATOM 962 O O . THR B 1 10 ? 1.879 -15.828 11.266 1 42.5 10 THR B O 1
ATOM 965 N N . LYS B 1 11 ? 0.216 -16 12.383 1 48.5 11 LYS B N 1
ATOM 966 C CA . LYS B 1 11 ? -0.78 -16.312 11.359 1 48.5 11 LYS B CA 1
ATOM 967 C C . LYS B 1 11 ? -0.826 -15.227 10.281 1 48.5 11 LYS B C 1
ATOM 969 O O . LYS B 1 11 ? -1.177 -14.078 10.57 1 48.5 11 LYS B O 1
ATOM 974 N N . GLN B 1 12 ? 0.24 -15.375 9.508 1 60.84 12 GLN B N 1
ATOM 975 C CA . GLN B 1 12 ? -0.023 -14.562 8.328 1 60.84 12 GLN B CA 1
ATOM 976 C C . GLN B 1 12 ? -1.441 -14.781 7.809 1 60.84 12 GLN B C 1
ATOM 978 O O . GLN B 1 12 ? -1.843 -15.914 7.547 1 60.84 12 GLN B O 1
ATOM 983 N N . GLN B 1 13 ? -2.295 -13.812 8.109 1 84.81 13 GLN B N 1
ATOM 984 C CA . GLN B 1 13 ? -3.703 -13.945 7.742 1 84.81 13 GLN B CA 1
ATOM 985 C C . GLN B 1 13 ? -3.867 -14.078 6.23 1 84.81 13 GLN B C 1
ATOM 987 O O . GLN B 1 13 ? -4.75 -14.797 5.758 1 84.81 13 GLN B O 1
ATOM 992 N N . VAL B 1 14 ? -2.875 -13.648 5.406 1 87.38 14 VAL B N 1
ATOM 993 C CA . VAL B 1 14 ? -2.814 -13.844 3.961 1 87.38 14 VAL B CA 1
ATOM 994 C C . VAL B 1 14 ? -1.41 -14.297 3.561 1 87.38 14 VAL B C 1
ATOM 996 O O . VAL B 1 14 ? -0.418 -13.688 3.961 1 87.38 14 VAL B O 1
ATOM 999 N N . VAL B 1 15 ? -1.266 -15.414 2.896 1 89.5 15 VAL B N 1
ATOM 1000 C CA . VAL B 1 15 ? 0.038 -15.961 2.529 1 89.5 15 VAL B CA 1
ATOM 1001 C C . VAL B 1 15 ? 0.186 -15.961 1.009 1 89.5 15 VAL B C 1
ATOM 1003 O O . VAL B 1 15 ? -0.712 -16.406 0.293 1 89.5 15 VAL B O 1
ATOM 1006 N N . VAL B 1 16 ? 1.251 -15.406 0.57 1 88 16 VAL B N 1
ATOM 1007 C CA . VAL B 1 16 ? 1.623 -15.484 -0.839 1 88 16 VAL B CA 1
ATOM 1008 C C . VAL B 1 16 ? 2.885 -16.328 -0.996 1 88 16 VAL B C 1
ATOM 1010 O O . VAL B 1 16 ? 3.889 -16.094 -0.32 1 88 16 VAL B O 1
ATOM 1013 N N . SER B 1 17 ? 2.809 -17.266 -1.844 1 84.31 17 SER B N 1
ATOM 1014 C CA . SER B 1 17 ? 3.961 -18.141 -2.043 1 84.31 17 SER B CA 1
ATOM 1015 C C . SER B 1 17 ? 4.219 -18.375 -3.525 1 84.31 17 SER B C 1
ATOM 1017 O O . SER B 1 17 ? 3.295 -18.328 -4.34 1 84.31 17 SER B O 1
ATOM 1019 N N . VAL B 1 18 ? 5.523 -18.375 -3.82 1 76.19 18 VAL B N 1
ATOM 1020 C CA . VAL B 1 18 ? 5.926 -18.812 -5.148 1 76.19 18 VAL B CA 1
ATOM 1021 C C . VAL B 1 18 ? 6.16 -20.328 -5.137 1 76.19 18 VAL B C 1
ATOM 1023 O O . VAL B 1 18 ? 6.898 -20.844 -4.289 1 76.19 18 VAL B O 1
ATOM 1026 N N . GLU B 1 19 ? 5.453 -20.984 -5.91 1 68.81 19 GLU B N 1
ATOM 1027 C CA . GLU B 1 19 ? 5.602 -22.438 -5.957 1 68.81 19 GLU B CA 1
ATOM 1028 C C . GLU B 1 19 ? 6.707 -22.844 -6.93 1 68.81 19 GLU B C 1
ATOM 1030 O O . GLU B 1 19 ? 7.004 -22.109 -7.883 1 68.81 19 GLU B O 1
ATOM 1035 N N . SER B 1 20 ? 7.629 -23.719 -6.48 1 56.59 20 SER B N 1
ATOM 1036 C CA . SER B 1 20 ? 8.805 -24.25 -7.16 1 56.59 20 SER B CA 1
ATOM 1037 C C . SER B 1 20 ? 8.57 -24.359 -8.664 1 56.59 20 SER B C 1
ATOM 1039 O O . SER B 1 20 ? 9.484 -24.141 -9.461 1 56.59 20 SER B O 1
ATOM 1041 N N . SER B 1 21 ? 7.492 -24.953 -9.062 1 54.12 21 SER B N 1
ATOM 1042 C CA . SER B 1 21 ? 7.41 -24.875 -10.523 1 54.12 21 SER B CA 1
ATOM 1043 C C . SER B 1 21 ? 7.266 -23.422 -10.992 1 54.12 21 SER B C 1
ATOM 1045 O O . SER B 1 21 ? 6.246 -22.781 -10.734 1 54.12 21 SER B O 1
ATOM 1047 N N . GLU B 1 22 ? 8.391 -22.656 -10.781 1 54.47 22 GLU B N 1
ATOM 1048 C CA . GLU B 1 22 ? 8.727 -21.266 -11.023 1 54.47 22 GLU B CA 1
ATOM 1049 C C . GLU B 1 22 ? 7.711 -20.594 -11.953 1 54.47 22 GLU B C 1
ATOM 1051 O O . GLU B 1 22 ? 7.953 -19.516 -12.469 1 54.47 22 GLU B O 1
ATOM 1056 N N . THR B 1 23 ? 6.551 -21.266 -12.227 1 64.25 23 THR B N 1
ATOM 1057 C CA . THR B 1 23 ? 5.68 -20.594 -13.188 1 64.25 23 THR B CA 1
ATOM 1058 C C . THR B 1 23 ? 4.332 -20.266 -12.547 1 64.25 23 THR B C 1
ATOM 1060 O O . THR B 1 23 ? 3.42 -19.781 -13.227 1 64.25 23 THR B O 1
ATOM 1063 N N . ASN B 1 24 ? 4.25 -20.656 -11.062 1 81.38 24 ASN B N 1
ATOM 1064 C CA . ASN B 1 24 ? 2.928 -20.344 -10.531 1 81.38 24 ASN B CA 1
ATOM 1065 C C . ASN B 1 24 ? 3.02 -19.578 -9.211 1 81.38 24 ASN B C 1
ATOM 1067 O O . ASN B 1 24 ? 3.857 -19.891 -8.367 1 81.38 24 ASN B O 1
ATOM 1071 N N . LEU B 1 25 ? 2.311 -18.594 -9.039 1 88.19 25 LEU B N 1
ATOM 1072 C CA . LEU B 1 25 ? 2.117 -17.891 -7.773 1 88.19 25 LEU B CA 1
ATOM 1073 C C . LEU B 1 25 ? 0.808 -18.312 -7.113 1 88.19 25 LEU B C 1
ATOM 1075 O O . LEU B 1 25 ? -0.199 -18.516 -7.793 1 88.19 25 LEU B O 1
ATOM 1079 N N . ARG B 1 26 ? 0.932 -18.5 -5.77 1 92.19 26 ARG B N 1
ATOM 1080 C CA . ARG B 1 26 ? -0.281 -18.828 -5.027 1 92.19 26 ARG B CA 1
ATOM 1081 C C . ARG B 1 26 ? -0.537 -17.812 -3.918 1 92.19 26 ARG B C 1
ATOM 1083 O O . ARG B 1 26 ? 0.392 -17.406 -3.219 1 92.19 26 ARG B O 1
ATOM 1090 N N . ILE B 1 27 ? -1.77 -17.375 -3.738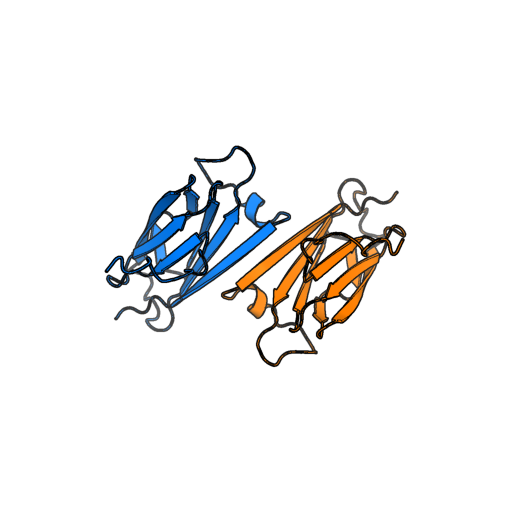 1 93.69 27 ILE B N 1
ATOM 1091 C CA . ILE B 1 27 ? -2.201 -16.547 -2.629 1 93.69 27 ILE B CA 1
ATOM 1092 C C . ILE B 1 27 ? -3.336 -17.219 -1.871 1 93.69 27 ILE B C 1
ATOM 1094 O O . ILE B 1 27 ? -4.289 -17.719 -2.48 1 93.69 27 ILE B O 1
ATOM 1098 N N . ALA B 1 28 ? -3.178 -17.234 -0.546 1 96.12 28 ALA B N 1
ATOM 1099 C CA . ALA B 1 28 ? -4.164 -17.906 0.299 1 96.12 28 ALA B CA 1
ATOM 1100 C C . ALA B 1 28 ? -4.668 -16.969 1.395 1 96.12 28 ALA B C 1
ATOM 1102 O O . ALA B 1 28 ? -3.877 -16.328 2.094 1 96.12 28 ALA B O 1
ATOM 1103 N N . ASN B 1 29 ? -6.066 -16.938 1.488 1 95.06 29 ASN B N 1
ATOM 1104 C CA . ASN B 1 29 ? -6.742 -16.141 2.496 1 95.06 29 ASN B CA 1
ATOM 1105 C C . ASN B 1 29 ? -7.141 -16.969 3.713 1 95.06 29 ASN B C 1
ATOM 1107 O O . ASN B 1 29 ? -8.133 -17.688 3.676 1 95.06 29 ASN B O 1
ATOM 1111 N N . SER B 1 30 ? -6.383 -16.719 4.805 1 94.31 30 SER B N 1
ATOM 1112 C CA . SER B 1 30 ? -6.715 -17.469 6.012 1 94.31 30 SER B CA 1
ATOM 1113 C C . SER B 1 30 ? -7.504 -16.594 6.992 1 94.31 30 SER B C 1
ATOM 1115 O O . SER B 1 30 ? -7.672 -16.969 8.156 1 94.31 30 SER B O 1
ATOM 1117 N N . THR B 1 31 ? -7.914 -15.469 6.492 1 92.25 31 THR B N 1
ATOM 1118 C CA . THR B 1 31 ? -8.664 -14.562 7.348 1 92.25 31 THR B CA 1
ATOM 1119 C C . THR B 1 31 ? -10.148 -14.922 7.344 1 92.25 31 THR B C 1
ATOM 1121 O O . THR B 1 31 ? -10.562 -15.883 6.688 1 92.25 31 THR B O 1
ATOM 1124 N N . ASP B 1 32 ? -10.883 -14.156 8.125 1 91.88 32 ASP B N 1
ATOM 1125 C CA . ASP B 1 32 ? -12.328 -14.352 8.195 1 91.88 32 ASP B CA 1
ATOM 1126 C C . ASP B 1 32 ? -13.07 -13.305 7.363 1 91.88 32 ASP B C 1
ATOM 1128 O O . ASP B 1 32 ? -14.289 -13.164 7.477 1 91.88 32 ASP B O 1
ATOM 1132 N N . HIS B 1 33 ? -12.336 -12.555 6.562 1 92.88 33 HIS B N 1
ATOM 1133 C CA . HIS B 1 33 ? -12.938 -11.547 5.695 1 92.88 33 HIS B CA 1
ATOM 1134 C C . HIS B 1 33 ? -12.469 -11.719 4.25 1 92.88 33 HIS B C 1
ATOM 1136 O O . HIS B 1 33 ? -11.602 -12.539 3.967 1 92.88 33 HIS B O 1
ATOM 1142 N N . GLY B 1 34 ? -13.055 -10.945 3.34 1 94.31 34 GLY B N 1
ATOM 1143 C CA . GLY B 1 34 ? -12.625 -10.945 1.952 1 94.31 34 GLY B CA 1
ATOM 1144 C C . GLY B 1 34 ? -11.289 -10.258 1.747 1 94.31 34 GLY B C 1
ATOM 1145 O O . GLY B 1 34 ? -10.977 -9.281 2.432 1 94.31 34 GLY B O 1
ATOM 1146 N N . VAL B 1 35 ? -10.57 -10.805 0.745 1 96.19 35 VAL B N 1
ATOM 1147 C CA . VAL B 1 35 ? -9.281 -10.234 0.378 1 96.19 35 VAL B CA 1
ATOM 1148 C C . VAL B 1 35 ? -9.258 -9.93 -1.118 1 96.19 35 VAL B C 1
ATOM 1150 O O . VAL B 1 35 ? -9.547 -10.805 -1.938 1 96.19 35 VAL B O 1
ATOM 1153 N N . ALA B 1 36 ? -8.984 -8.664 -1.441 1 97.19 36 ALA B N 1
ATOM 1154 C CA . ALA B 1 36 ? -8.758 -8.297 -2.836 1 97.19 36 ALA B CA 1
ATOM 1155 C C . ALA B 1 36 ? -7.262 -8.234 -3.148 1 97.19 36 ALA B C 1
ATOM 1157 O O . ALA B 1 36 ? -6.465 -7.789 -2.32 1 97.19 36 ALA B O 1
ATOM 1158 N N . TRP B 1 37 ? -6.883 -8.734 -4.336 1 96.5 37 TRP B N 1
ATOM 1159 C CA . TRP B 1 37 ? -5.473 -8.727 -4.703 1 96.5 37 TRP B CA 1
ATOM 1160 C C . TRP B 1 37 ? -5.293 -8.367 -6.172 1 96.5 37 TRP B C 1
ATOM 1162 O O . TRP B 1 37 ? -6.207 -8.547 -6.98 1 96.5 37 TRP B O 1
ATOM 1172 N N . ARG B 1 38 ? -4.105 -7.812 -6.484 1 96.38 38 ARG B N 1
ATOM 1173 C CA . ARG B 1 38 ? -3.695 -7.527 -7.855 1 96.38 38 ARG B CA 1
ATOM 1174 C C . ARG B 1 38 ? -2.195 -7.742 -8.031 1 96.38 38 AR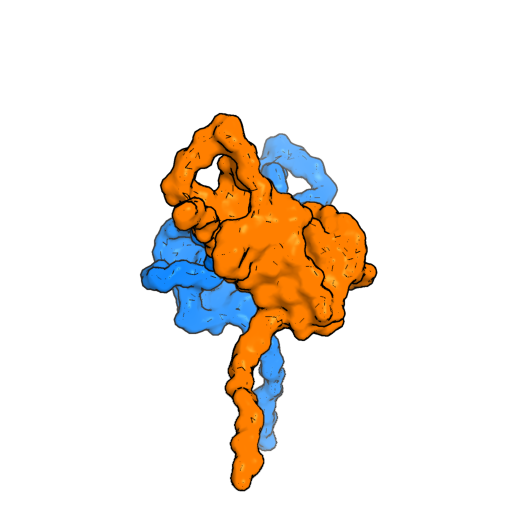G B C 1
ATOM 1176 O O . ARG B 1 38 ? -1.428 -7.621 -7.078 1 96.38 38 ARG B O 1
ATOM 1183 N N . VAL B 1 39 ? -1.796 -8.078 -9.289 1 94.75 39 VAL B N 1
ATOM 1184 C CA . VAL B 1 39 ? -0.4 -8.375 -9.594 1 94.75 39 VAL B CA 1
ATOM 1185 C C . VAL B 1 39 ? 0.097 -7.43 -10.688 1 94.75 39 VAL B C 1
ATOM 1187 O O . VAL B 1 39 ? -0.622 -7.152 -11.648 1 94.75 39 VAL B O 1
ATOM 1190 N N . THR B 1 40 ? 1.215 -6.867 -10.461 1 92.94 40 THR B N 1
ATOM 1191 C CA . THR B 1 40 ? 1.971 -6.188 -11.508 1 92.94 40 THR B CA 1
ATOM 1192 C C . THR B 1 40 ? 3.242 -6.957 -11.852 1 92.94 40 THR B C 1
ATOM 1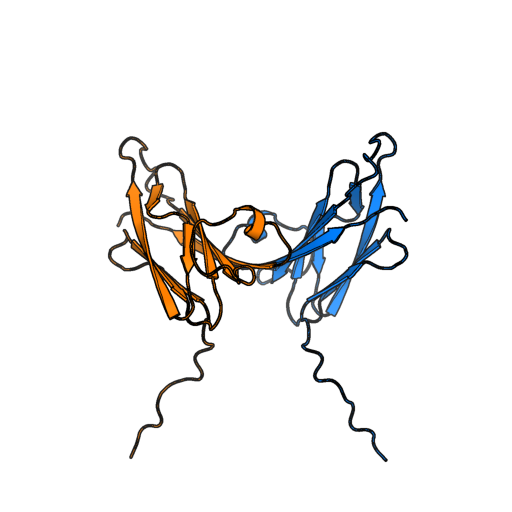194 O O . THR B 1 40 ? 3.777 -7.684 -11.008 1 92.94 40 THR B O 1
ATOM 1197 N N . SER B 1 41 ? 3.621 -6.93 -13.125 1 89.88 41 SER B N 1
ATOM 1198 C CA . SER B 1 41 ? 4.812 -7.668 -13.531 1 89.88 41 SER B CA 1
ATOM 1199 C C . SER B 1 41 ? 5.59 -6.914 -14.609 1 89.88 41 SER B C 1
ATOM 1201 O O . SER B 1 41 ? 5.051 -6.004 -15.242 1 89.88 41 SER B O 1
ATOM 1203 N N . THR B 1 42 ? 6.859 -7.215 -14.734 1 88.69 42 THR B N 1
ATOM 1204 C CA . THR B 1 42 ? 7.707 -6.625 -15.766 1 88.69 42 THR B CA 1
ATOM 1205 C C . THR B 1 42 ? 7.195 -6.984 -17.156 1 88.69 42 THR B C 1
ATOM 1207 O O . THR B 1 42 ? 6.441 -7.941 -17.312 1 88.69 42 THR B O 1
ATOM 1210 N N . ASP B 1 43 ? 7.641 -6.168 -18.047 1 85.56 43 ASP B N 1
ATOM 1211 C CA . ASP B 1 43 ? 7.215 -6.355 -19.438 1 85.56 43 ASP B CA 1
ATOM 1212 C C . ASP B 1 43 ? 7.508 -7.773 -19.922 1 85.56 43 ASP B C 1
ATOM 1214 O O . ASP B 1 43 ? 8.594 -8.305 -19.672 1 85.56 43 ASP B O 1
ATOM 1218 N N . GLY B 1 44 ? 6.586 -8.344 -20.656 1 85.5 44 GLY B N 1
ATOM 1219 C CA . GLY B 1 44 ? 6.75 -9.68 -21.219 1 85.5 44 GLY B CA 1
ATOM 1220 C C . GLY B 1 44 ? 6.312 -10.781 -20.281 1 85.5 44 GLY B C 1
ATOM 1221 O O . GLY B 1 44 ? 6.324 -11.961 -20.641 1 85.5 44 GLY B O 1
ATOM 1222 N N . VAL B 1 45 ? 6 -10.367 -19.078 1 86.31 45 VAL B N 1
ATOM 1223 C CA . VAL B 1 45 ? 5.52 -11.336 -18.094 1 86.31 45 VAL B CA 1
ATOM 1224 C C . VAL B 1 45 ? 4.078 -11 -17.703 1 86.31 45 VAL B C 1
ATOM 1226 O O . VAL B 1 45 ? 3.754 -9.844 -17.438 1 86.31 45 VAL B O 1
ATOM 1229 N N . ALA B 1 46 ? 3.213 -12.008 -17.766 1 89.38 46 ALA B N 1
ATOM 1230 C CA . ALA B 1 46 ? 1.831 -11.805 -17.344 1 89.38 46 ALA B CA 1
ATOM 1231 C C . ALA B 1 46 ? 1.392 -12.906 -16.375 1 89.38 46 ALA B C 1
ATOM 1233 O O . ALA B 1 46 ? 1.762 -14.07 -16.547 1 89.38 46 ALA B O 1
ATOM 1234 N N . MET B 1 47 ? 0.635 -12.383 -15.406 1 91.69 47 MET B N 1
ATOM 1235 C CA . MET B 1 47 ? 0.013 -13.336 -14.5 1 91.69 47 MET B CA 1
ATOM 1236 C C . MET B 1 47 ? -1.43 -13.617 -14.906 1 91.69 47 MET B C 1
ATOM 1238 O O . MET B 1 47 ? -2.162 -12.703 -15.281 1 91.69 47 MET B O 1
ATOM 1242 N N . GLU B 1 48 ? -1.731 -14.945 -14.812 1 93.62 48 GLU B N 1
ATOM 1243 C CA . GLU B 1 48 ? -3.1 -15.344 -15.141 1 93.62 48 GLU B CA 1
ATOM 1244 C C . GLU B 1 48 ? -3.717 -16.172 -14.016 1 93.62 48 GLU B C 1
ATOM 1246 O O . GLU B 1 48 ? -3.326 -17.328 -13.805 1 93.62 48 GLU B O 1
ATOM 1251 N N . PRO B 1 49 ? -4.809 -15.602 -13.344 1 94.81 49 PRO B N 1
ATOM 1252 C CA . PRO B 1 49 ? -5.332 -14.234 -13.414 1 94.81 49 PRO B CA 1
ATOM 1253 C C . PRO B 1 49 ? -4.387 -13.203 -12.797 1 94.81 49 PRO B C 1
ATOM 1255 O O . PRO B 1 49 ? -3.398 -13.578 -12.156 1 94.81 49 PRO B O 1
ATOM 1258 N N . SER B 1 50 ? -4.648 -11.906 -13.047 1 95.31 50 SER B N 1
ATOM 1259 C CA . SER B 1 50 ? -3.762 -10.867 -12.531 1 95.31 50 SER B CA 1
ATOM 1260 C C . SER B 1 50 ? -4.398 -10.125 -11.359 1 95.31 50 SER B C 1
ATOM 1262 O O . SER B 1 50 ? -3.797 -9.219 -10.789 1 95.31 50 SER B O 1
ATOM 1264 N N . SER B 1 51 ? -5.656 -10.438 -11.086 1 97 51 SER B N 1
ATOM 1265 C CA . SER B 1 51 ? -6.348 -9.867 -9.938 1 97 51 SER B CA 1
ATOM 1266 C C . SER B 1 51 ? -7.543 -10.727 -9.531 1 97 51 SER B C 1
ATOM 1268 O O . SER B 1 51 ? -7.98 -11.594 -10.297 1 97 51 SER B O 1
ATOM 1270 N N . GLY B 1 52 ? -8.008 -10.445 -8.289 1 96.25 52 GLY B N 1
ATOM 1271 C CA . GLY B 1 52 ? -9.164 -11.195 -7.824 1 96.25 52 GLY B CA 1
ATOM 1272 C C . GLY B 1 52 ? -9.57 -10.859 -6.402 1 96.25 52 GLY B C 1
ATOM 1273 O O . GLY B 1 52 ? -8.93 -10.023 -5.75 1 96.25 52 GLY B O 1
ATOM 1274 N N . VAL B 1 53 ? -10.688 -11.453 -6.047 1 97.06 53 VAL B N 1
ATOM 1275 C CA . VAL B 1 53 ? -11.172 -11.383 -4.672 1 97.06 53 VAL B CA 1
ATOM 1276 C C . VAL B 1 53 ? -11.258 -12.789 -4.082 1 97.06 53 VAL B C 1
ATOM 1278 O O . VAL B 1 53 ? -11.766 -13.711 -4.727 1 97.06 53 VAL B O 1
ATOM 1281 N N . LEU B 1 54 ? -10.719 -12.938 -2.926 1 95.19 54 LEU B N 1
ATOM 1282 C CA . LEU B 1 54 ? -10.789 -14.203 -2.205 1 95.19 54 LEU B CA 1
ATOM 1283 C C . LEU B 1 54 ? -11.781 -14.125 -1.054 1 95.19 54 LEU B C 1
ATOM 1285 O O . LEU B 1 54 ? -11.711 -13.211 -0.231 1 95.19 54 LEU B O 1
ATOM 1289 N N . ALA B 1 55 ? -12.68 -15.117 -1 1 94.62 55 ALA B N 1
ATOM 1290 C CA . ALA B 1 55 ? -13.5 -15.305 0.191 1 94.62 55 ALA B CA 1
ATOM 1291 C C . ALA B 1 55 ? -12.68 -15.852 1.35 1 94.62 55 ALA B C 1
ATOM 1293 O O . ALA B 1 55 ? -11.555 -16.328 1.151 1 94.62 55 ALA B O 1
ATOM 1294 N N . PRO B 1 56 ? -13.258 -15.734 2.615 1 92.12 56 PRO B N 1
ATOM 1295 C CA . PRO B 1 56 ? -12.562 -16.359 3.742 1 92.12 56 PRO B CA 1
ATOM 1296 C C . PRO B 1 56 ? -12.219 -17.828 3.479 1 92.12 56 PRO B C 1
ATOM 1298 O O . PRO B 1 56 ? -13.062 -18.594 3.012 1 92.12 56 PRO B O 1
ATOM 1301 N N . ARG B 1 57 ? -10.922 -18.125 3.646 1 93.56 57 ARG B N 1
ATOM 1302 C CA . ARG B 1 57 ? -10.391 -19.484 3.58 1 93.56 57 ARG B CA 1
ATOM 1303 C C . ARG B 1 57 ? -10.242 -19.938 2.133 1 93.56 57 ARG B C 1
ATOM 1305 O O . ARG B 1 57 ? -10.117 -21.141 1.867 1 93.56 57 ARG B O 1
ATOM 1312 N N . GLU B 1 58 ? -10.289 -19.016 1.197 1 94.88 58 GLU B N 1
ATOM 1313 C CA . GLU B 1 58 ? -10.102 -19.344 -0.213 1 94.88 58 GLU B CA 1
ATOM 1314 C C . GLU B 1 58 ? -8.68 -19.031 -0.665 1 94.88 58 GLU B C 1
ATOM 1316 O O . GLU B 1 58 ? -7.957 -18.281 0.001 1 94.88 58 GLU B O 1
ATOM 1321 N N . SER B 1 59 ? -8.289 -19.656 -1.771 1 95.06 59 SER B N 1
ATOM 1322 C CA . SER B 1 59 ? -6.992 -19.391 -2.381 1 95.06 59 SER B CA 1
ATOM 1323 C C . SER B 1 59 ? -7.102 -19.281 -3.896 1 95.06 59 SER B C 1
ATOM 1325 O O . SER B 1 59 ? -8.117 -19.672 -4.48 1 95.06 59 SER B O 1
ATOM 1327 N N . SER B 1 60 ? -6.141 -18.75 -4.48 1 93.88 60 SER B N 1
ATOM 1328 C CA . SER B 1 60 ? -6.047 -18.641 -5.934 1 93.88 60 SER B CA 1
ATOM 1329 C C . SER B 1 60 ? -4.625 -18.922 -6.418 1 93.88 60 SER B C 1
ATOM 1331 O O . SER B 1 60 ? -3.654 -18.594 -5.734 1 93.88 60 SER B O 1
ATOM 1333 N N . GLU B 1 61 ? -4.547 -19.531 -7.539 1 93 61 GLU B N 1
ATOM 1334 C CA . GLU B 1 61 ? -3.275 -19.781 -8.211 1 93 61 GLU B CA 1
ATOM 1335 C C . GLU B 1 61 ? -3.166 -18.953 -9.492 1 93 61 GLU B C 1
ATOM 1337 O O . GLU B 1 61 ? -4.133 -18.844 -10.25 1 93 61 GLU B O 1
ATOM 1342 N N . MET B 1 62 ? -2.037 -18.375 -9.648 1 93.12 62 MET B N 1
ATOM 1343 C CA . MET B 1 62 ? -1.768 -17.594 -10.852 1 93.12 62 MET B CA 1
ATOM 1344 C C . MET B 1 62 ? -0.651 -18.234 -11.68 1 93.12 62 MET B C 1
ATOM 1346 O O . MET B 1 62 ? 0.347 -18.688 -11.125 1 93.12 62 MET B O 1
ATOM 1350 N N . LYS B 1 63 ? -0.818 -18.234 -12.922 1 90.44 63 LYS B N 1
ATOM 1351 C CA . LYS B 1 63 ? 0.206 -18.75 -13.828 1 90.44 63 LYS B CA 1
ATOM 1352 C C . LYS B 1 63 ? 0.975 -17.625 -14.5 1 90.44 63 LYS B C 1
ATOM 1354 O O . LYS B 1 63 ? 0.4 -16.578 -14.812 1 90.44 63 LYS B O 1
ATOM 1359 N N . ILE B 1 64 ? 2.23 -17.922 -14.727 1 87 64 ILE B N 1
ATOM 1360 C CA . ILE B 1 64 ? 3.084 -16.953 -15.414 1 87 64 ILE B CA 1
ATOM 1361 C C . ILE B 1 64 ? 3.084 -17.25 -16.906 1 87 64 ILE B C 1
ATOM 1363 O O . ILE B 1 64 ? 3.369 -18.375 -17.328 1 87 64 ILE B O 1
ATOM 1367 N N . ARG B 1 65 ? 2.717 -16.281 -17.656 1 86.94 65 ARG B N 1
ATOM 1368 C CA . ARG B 1 65 ? 2.814 -16.344 -19.109 1 86.94 65 ARG B CA 1
ATOM 1369 C C . ARG B 1 65 ? 3.9 -15.414 -19.625 1 86.94 65 ARG B C 1
ATOM 1371 O O . ARG B 1 65 ? 3.957 -14.242 -19.25 1 86.94 65 ARG B O 1
ATOM 1378 N N . ARG B 1 66 ? 4.688 -16 -20.422 1 81.94 66 ARG B N 1
ATOM 1379 C CA . ARG B 1 66 ? 5.781 -15.203 -20.984 1 81.94 66 ARG B CA 1
ATOM 1380 C C . ARG B 1 66 ? 5.602 -14.984 -22.484 1 81.94 66 ARG B C 1
ATOM 1382 O O . ARG B 1 66 ? 5.133 -15.875 -23.188 1 81.94 66 ARG B O 1
ATOM 1389 N N . ASP B 1 67 ? 5.789 -13.734 -22.844 1 79.75 67 ASP B N 1
ATOM 1390 C CA . ASP B 1 67 ? 5.797 -13.43 -24.266 1 79.75 67 ASP B CA 1
ATOM 1391 C C . ASP B 1 67 ? 7.172 -13.68 -24.875 1 79.75 67 ASP B C 1
ATOM 1393 O O . ASP B 1 67 ? 8.156 -13.039 -24.5 1 79.75 67 ASP B O 1
ATOM 1397 N N . ASP B 1 68 ? 7.352 -14.625 -25.719 1 69.38 68 ASP B N 1
ATOM 1398 C CA . ASP B 1 68 ? 8.586 -15.008 -26.391 1 69.38 68 ASP B CA 1
ATOM 1399 C C . ASP B 1 68 ? 9.18 -13.836 -27.172 1 69.38 68 ASP B C 1
ATOM 1401 O O . ASP B 1 68 ? 10.391 -13.797 -27.422 1 69.38 68 ASP B O 1
ATOM 1405 N N . SER B 1 69 ? 8.297 -13.047 -27.609 1 67.75 69 SER B N 1
ATOM 1406 C CA . SER B 1 69 ? 8.805 -11.938 -28.422 1 67.75 69 SER B CA 1
ATOM 1407 C C . SER B 1 69 ? 9.586 -10.945 -27.562 1 67.75 69 SER B C 1
ATOM 1409 O O . SER B 1 69 ? 10.352 -10.125 -28.078 1 67.75 69 SER B O 1
ATOM 1411 N N . TYR B 1 70 ? 9.188 -10.961 -26.312 1 59.5 70 TYR B N 1
ATOM 1412 C CA . TYR B 1 70 ? 9.859 -10.055 -25.391 1 59.5 70 TYR B CA 1
ATOM 1413 C C . TYR B 1 70 ? 11.125 -10.695 -24.828 1 59.5 70 TYR B C 1
ATOM 1415 O O . TYR B 1 70 ? 11.07 -11.773 -24.234 1 59.5 70 TYR B O 1
ATOM 1423 N N . LYS B 1 71 ? 12.141 -10.664 -25.75 1 56.78 71 LYS B N 1
ATOM 1424 C CA . LYS B 1 71 ? 13.43 -11.062 -25.188 1 56.78 71 LYS B CA 1
ATOM 1425 C C . LYS B 1 71 ? 13.547 -10.664 -23.734 1 56.78 71 LYS B C 1
ATOM 1427 O O . LYS B 1 71 ? 13.578 -9.477 -23.406 1 56.78 71 LYS B O 1
ATOM 1432 N N . SER B 1 72 ? 12.758 -11.461 -22.953 1 54.59 72 SER B N 1
ATOM 1433 C CA . SER B 1 72 ? 12.914 -11.227 -21.531 1 54.59 72 SER B CA 1
ATOM 1434 C C . SER B 1 72 ? 14.359 -10.93 -21.172 1 54.59 72 SER B C 1
ATOM 1436 O O . SER B 1 72 ? 15.273 -11.633 -21.609 1 54.59 72 SER B O 1
ATOM 1438 N N . ASN B 1 73 ? 14.711 -9.82 -21.328 1 52.97 73 ASN B N 1
ATOM 1439 C CA . ASN B 1 73 ? 16.016 -9.75 -20.672 1 52.97 73 ASN B CA 1
ATOM 1440 C C . ASN B 1 73 ? 16.047 -10.609 -19.406 1 52.97 73 ASN B C 1
ATOM 1442 O O . ASN B 1 73 ? 15.297 -10.359 -18.453 1 52.97 73 ASN B O 1
ATOM 1446 N N . LEU B 1 74 ? 16.031 -11.922 -19.594 1 49.59 74 LEU B N 1
ATOM 1447 C CA . LEU B 1 74 ? 16.078 -12.906 -18.516 1 49.59 74 LEU B CA 1
ATOM 1448 C C . LEU B 1 74 ? 16.422 -12.234 -17.188 1 49.59 74 LEU B C 1
ATOM 1450 O O . LEU B 1 74 ? 16.125 -12.781 -16.125 1 49.59 74 LEU B O 1
ATOM 1454 N N . VAL B 1 75 ? 17.453 -11.422 -17.188 1 55 75 VAL B N 1
ATOM 1455 C CA . VAL B 1 75 ? 18.156 -11.25 -15.922 1 55 75 VAL B CA 1
ATOM 1456 C C . VAL B 1 75 ? 17.219 -10.688 -14.867 1 55 75 VAL B C 1
ATOM 1458 O O . VAL B 1 75 ? 17.297 -11.047 -13.688 1 55 75 VAL B O 1
ATOM 1461 N N . HIS B 1 76 ? 16.094 -9.844 -15.234 1 70.56 76 HIS B N 1
ATOM 1462 C CA . HIS B 1 76 ? 15.539 -9.32 -13.984 1 70.56 76 HIS B CA 1
ATOM 1463 C C . HIS B 1 76 ? 14.016 -9.305 -14.031 1 70.56 76 HIS B C 1
ATOM 1465 O O . HIS B 1 76 ? 13.406 -8.234 -14.109 1 70.56 76 HIS B O 1
ATOM 1471 N N . ASP B 1 77 ? 13.289 -10.508 -14.352 1 80.62 77 ASP B N 1
ATOM 1472 C CA . ASP B 1 77 ? 11.828 -10.531 -14.281 1 80.62 77 ASP B CA 1
ATOM 1473 C C . ASP B 1 77 ? 11.352 -10.461 -12.836 1 80.62 77 ASP B C 1
ATOM 1475 O O . ASP B 1 77 ? 11.898 -11.133 -11.961 1 80.62 77 ASP B O 1
ATOM 1479 N N . ARG B 1 78 ? 10.336 -9.547 -12.672 1 85.62 78 ARG B N 1
ATOM 1480 C CA . ARG B 1 78 ? 9.797 -9.336 -11.336 1 85.62 78 ARG B CA 1
ATOM 1481 C C . ARG B 1 78 ? 8.273 -9.336 -11.344 1 85.62 78 ARG B C 1
ATOM 1483 O O . ARG B 1 78 ? 7.656 -8.938 -12.336 1 85.62 78 ARG B O 1
ATOM 1490 N N . VAL B 1 79 ? 7.77 -9.82 -10.312 1 89.94 79 VAL B N 1
ATOM 1491 C CA . VAL B 1 79 ? 6.332 -9.781 -10.078 1 89.94 79 VAL B CA 1
ATOM 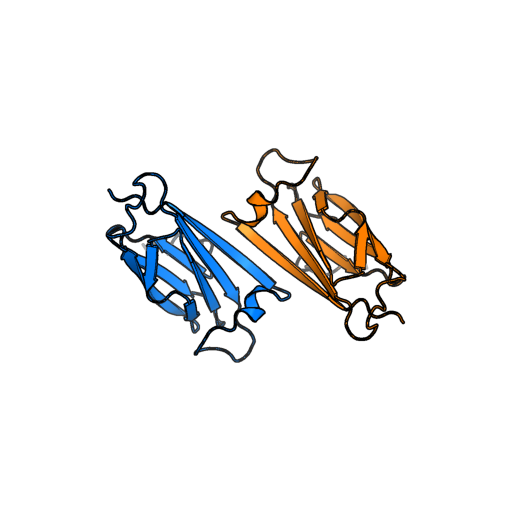1492 C C . VAL B 1 79 ? 6.047 -9.164 -8.719 1 89.94 79 VAL B C 1
ATOM 1494 O O . VAL B 1 79 ? 6.68 -9.516 -7.719 1 89.94 79 VAL B O 1
ATOM 1497 N N . GLY B 1 80 ? 5.168 -8.203 -8.727 1 93.31 80 GLY B N 1
ATOM 1498 C CA . GLY B 1 80 ? 4.66 -7.625 -7.488 1 93.31 80 GLY B CA 1
ATOM 1499 C C . GLY B 1 80 ? 3.193 -7.93 -7.25 1 93.31 80 GLY B C 1
ATOM 1500 O O . GLY B 1 80 ? 2.367 -7.766 -8.148 1 93.31 80 GLY B O 1
ATOM 1501 N N . ILE B 1 81 ? 2.906 -8.422 -6.078 1 94.88 81 ILE B N 1
ATOM 1502 C CA . ILE B 1 81 ? 1.509 -8.648 -5.723 1 94.88 81 ILE B CA 1
ATOM 1503 C C . ILE B 1 81 ? 1.127 -7.754 -4.543 1 94.88 81 ILE B C 1
ATOM 1505 O O . ILE B 1 81 ? 1.898 -7.605 -3.594 1 94.88 81 ILE B O 1
ATOM 1509 N N . GLU B 1 82 ? -0.049 -7.152 -4.641 1 96.31 82 GLU B N 1
ATOM 1510 C CA . GLU B 1 82 ? -0.641 -6.387 -3.545 1 96.31 82 GLU B CA 1
ATOM 1511 C C . GLU B 1 82 ? -1.989 -6.969 -3.131 1 96.31 82 GLU B C 1
ATOM 1513 O O . GLU B 1 82 ? -2.746 -7.457 -3.975 1 96.31 82 GLU B O 1
ATOM 1518 N N . TRP B 1 83 ? -2.277 -6.805 -1.822 1 96.62 83 TRP B N 1
ATOM 1519 C CA . TRP B 1 83 ? -3.602 -7.23 -1.379 1 96.62 83 TRP B CA 1
ATOM 1520 C C . TRP B 1 83 ? -4.09 -6.371 -0.217 1 96.62 83 TRP B C 1
ATOM 1522 O O . TRP B 1 83 ? -3.285 -5.75 0.482 1 96.62 83 TRP B O 1
ATOM 1532 N N . ILE B 1 84 ? -5.344 -6.281 -0.06 1 96.56 84 ILE B N 1
ATOM 1533 C CA . ILE B 1 84 ? -6.035 -5.527 0.981 1 96.56 84 ILE B CA 1
ATOM 1534 C C . ILE B 1 84 ? -7.234 -6.328 1.486 1 96.56 84 ILE B C 1
ATOM 1536 O O . ILE B 1 84 ? -7.637 -7.312 0.864 1 96.56 84 ILE B O 1
ATOM 1540 N N . LYS B 1 85 ? -7.668 -5.938 2.693 1 95.62 85 LYS B N 1
ATOM 1541 C CA . LYS B 1 85 ? -9.008 -6.391 3.066 1 95.62 85 LYS B CA 1
ATOM 1542 C C . LYS B 1 85 ? -10.055 -5.84 2.105 1 95.62 85 LYS B C 1
ATOM 1544 O O . LYS B 1 85 ? -10.141 -4.629 1.89 1 95.62 85 LYS B O 1
ATOM 1549 N N . ALA B 1 86 ? -10.797 -6.676 1.557 1 95.31 86 ALA B N 1
ATOM 1550 C CA . ALA B 1 86 ? -11.828 -6.246 0.618 1 95.31 86 ALA B CA 1
ATOM 1551 C C . ALA B 1 86 ? -12.922 -5.449 1.33 1 95.31 86 ALA B C 1
ATOM 1553 O O . ALA B 1 86 ? -13.18 -5.66 2.518 1 95.31 86 ALA B O 1
ATOM 1554 N N . PRO B 1 87 ? -13.484 -4.41 0.583 1 92.38 87 PRO B N 1
ATOM 1555 C CA . PRO B 1 87 ? -14.633 -3.727 1.186 1 92.38 87 PRO B CA 1
ATOM 1556 C C . PRO B 1 87 ? -15.688 -4.695 1.714 1 92.38 87 PRO B C 1
ATOM 1558 O O . PRO B 1 87 ? -15.852 -5.789 1.166 1 92.38 87 PRO B O 1
ATOM 1561 N N . PRO B 1 88 ? -16.422 -4.039 2.617 1 83.38 88 PRO B N 1
ATOM 1562 C CA . PRO B 1 88 ? -17.453 -4.883 3.242 1 83.38 88 PRO B CA 1
ATOM 1563 C C . PRO B 1 88 ? -18.516 -5.332 2.256 1 83.38 88 PRO B C 1
ATOM 1565 O O . PRO B 1 88 ? -18.859 -4.594 1.328 1 83.38 88 PRO B O 1
ATOM 1568 N N . GLU B 1 89 ? -18.672 -6.512 1.943 1 83.19 89 GLU B N 1
ATOM 1569 C CA . GLU B 1 89 ? -19.734 -7.125 1.162 1 83.19 89 GLU B CA 1
ATOM 1570 C C . GLU B 1 89 ? -19.188 -7.82 -0.079 1 83.19 89 GLU B C 1
ATOM 1572 O O . GLU B 1 89 ? -19.891 -8.609 -0.717 1 83.19 89 GLU B O 1
ATOM 1577 N N . VAL B 1 90 ? -18.016 -7.273 -0.296 1 85.06 90 VAL B N 1
ATOM 1578 C CA . VAL B 1 90 ? -17.422 -7.887 -1.482 1 85.06 90 VAL B CA 1
ATOM 1579 C C . VAL B 1 90 ? -16.75 -9.203 -1.104 1 85.06 90 VAL B C 1
ATOM 1581 O O . VAL B 1 90 ? -15.875 -9.227 -0.228 1 85.06 90 VAL B O 1
ATOM 1584 N N . ARG B 1 91 ? -17.234 -10.273 -1.697 1 79.19 91 ARG B N 1
ATOM 1585 C CA . ARG B 1 91 ? -16.609 -11.562 -1.405 1 79.19 91 ARG B CA 1
ATOM 1586 C C . ARG B 1 91 ? -16.188 -12.266 -2.688 1 79.19 91 ARG B C 1
ATOM 1588 O O . ARG B 1 91 ? -15.562 -13.328 -2.641 1 79.19 91 ARG B O 1
ATOM 1595 N N . SER B 1 92 ? -16.688 -11.711 -3.764 1 77.19 92 SER B N 1
ATOM 1596 C CA . SER B 1 92 ? -16.312 -12.25 -5.066 1 77.19 92 SER B CA 1
ATOM 1597 C C . SER B 1 92 ? -16.516 -11.211 -6.172 1 77.19 92 SER B C 1
ATOM 1599 O O . SER B 1 92 ? -17.062 -10.141 -5.934 1 77.19 92 SER B O 1
ATOM 1601 N N . GLY B 1 93 ? -15.938 -11.562 -7.293 1 80.56 93 GLY B N 1
ATOM 1602 C CA . GLY B 1 93 ? -16.125 -10.688 -8.438 1 80.56 93 GLY B CA 1
ATOM 1603 C C . GLY B 1 93 ? -14.852 -9.969 -8.852 1 80.56 93 GLY B C 1
ATOM 1604 O O . GLY B 1 93 ? -13.75 -10.383 -8.477 1 80.56 93 GLY B O 1
ATOM 1605 N N . ASP B 1 94 ? -15.141 -8.914 -9.641 1 85.75 94 ASP B N 1
ATOM 1606 C CA . ASP B 1 94 ? -14.016 -8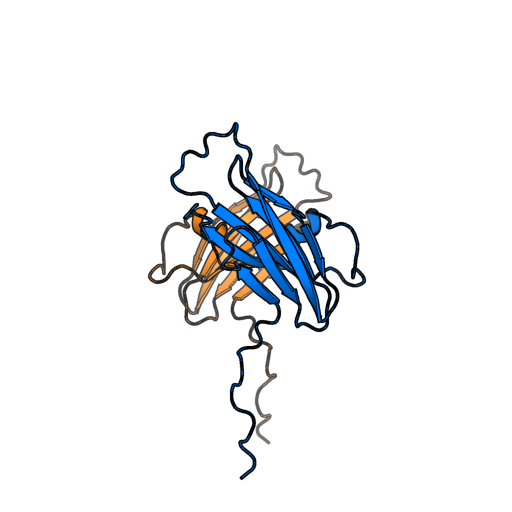.18 -10.203 1 85.75 94 ASP B CA 1
ATOM 1607 C C . ASP B 1 94 ? -13.469 -7.16 -9.211 1 85.75 94 ASP B C 1
ATOM 1609 O O . ASP B 1 94 ? -14.234 -6.57 -8.438 1 85.75 94 ASP B O 1
ATOM 1613 N N . VAL B 1 95 ? -12.211 -7.051 -9.234 1 93.06 95 VAL B N 1
ATOM 1614 C CA . VAL B 1 95 ? -11.523 -6.094 -8.375 1 93.06 95 VAL B CA 1
ATOM 1615 C C . VAL B 1 95 ? -11.719 -4.68 -8.922 1 93.06 95 VAL B C 1
ATOM 1617 O O . VAL B 1 95 ? -11.648 -4.457 -10.133 1 93.06 95 VAL B O 1
ATOM 1620 N N . ASP B 1 96 ? -12.07 -3.809 -8.039 1 93.25 96 ASP B N 1
ATOM 1621 C CA . ASP B 1 96 ? -12.016 -2.383 -8.344 1 93.25 96 ASP B CA 1
ATOM 1622 C C . ASP B 1 96 ? -10.672 -1.783 -7.922 1 93.25 96 ASP B C 1
ATOM 1624 O O . ASP B 1 96 ? -10.352 -1.748 -6.734 1 93.25 96 ASP B O 1
ATOM 1628 N N . GLU B 1 97 ? -9.977 -1.3 -8.992 1 90.38 97 GLU B N 1
ATOM 1629 C CA . GLU B 1 97 ? -8.648 -0.767 -8.742 1 90.38 97 GLU B CA 1
ATOM 1630 C C . GLU B 1 97 ? -8.688 0.358 -7.711 1 90.38 97 GLU B C 1
ATOM 1632 O O . GLU B 1 97 ? -7.703 0.59 -6.996 1 90.38 97 GLU B O 1
ATOM 1637 N N . GLU B 1 98 ? -9.781 0.991 -7.539 1 90.69 98 GLU B N 1
ATOM 1638 C CA . GLU B 1 98 ? -9.906 2.143 -6.652 1 90.69 98 GLU B CA 1
ATOM 1639 C C . GLU B 1 98 ? -9.805 1.726 -5.188 1 90.69 98 GLU B C 1
ATOM 1641 O O . GLU B 1 98 ? -9.5 2.549 -4.324 1 90.69 98 GLU B O 1
ATOM 1646 N N . TRP B 1 99 ? -10.102 0.445 -4.957 1 92.88 99 TRP B N 1
ATOM 1647 C CA . TRP B 1 99 ? -9.984 -0.041 -3.584 1 92.88 99 TRP B CA 1
ATOM 1648 C C . TRP B 1 99 ? -8.555 0.099 -3.074 1 92.88 99 TRP B C 1
ATOM 1650 O O . TRP B 1 99 ? -8.336 0.396 -1.897 1 92.88 99 TRP B O 1
ATOM 1660 N N . PHE B 1 100 ? -7.633 -0.033 -4.055 1 93.25 100 PHE B N 1
ATOM 1661 C CA . PHE B 1 100 ? -6.223 -0.048 -3.674 1 93.25 100 PHE B CA 1
ATOM 1662 C C . PHE B 1 100 ? -5.691 1.37 -3.52 1 93.25 100 PHE B C 1
ATOM 1664 O O . PHE B 1 100 ? -4.562 1.568 -3.061 1 93.25 100 PHE B O 1
ATOM 1671 N N . ASN B 1 101 ? -6.488 2.318 -3.828 1 90.19 101 ASN B N 1
ATOM 1672 C CA . ASN B 1 101 ? -6.059 3.711 -3.73 1 90.19 101 ASN B CA 1
ATOM 1673 C C . ASN B 1 101 ? -6.734 4.426 -2.562 1 90.19 101 ASN B C 1
ATOM 1675 O O . ASN B 1 101 ? -6.449 5.594 -2.299 1 90.19 101 ASN B O 1
ATOM 1679 N N . GLY B 1 102 ? -7.617 3.756 -1.869 1 91.06 102 GLY B N 1
ATOM 1680 C CA . GLY B 1 102 ? -8.312 4.328 -0.726 1 91.06 102 GLY B CA 1
ATOM 1681 C C . GLY B 1 102 ? -7.574 4.121 0.583 1 91.06 102 GLY B C 1
ATOM 1682 O O . GLY B 1 102 ? -6.402 3.736 0.588 1 91.06 102 GLY B O 1
ATOM 1683 N N . THR B 1 103 ? -8.242 4.59 1.659 1 93.31 103 THR B N 1
ATOM 1684 C CA . THR B 1 103 ? -7.715 4.328 2.992 1 93.31 103 THR B CA 1
ATOM 1685 C C . THR B 1 103 ? -7.648 2.828 3.264 1 93.31 103 THR B C 1
ATOM 1687 O O . THR B 1 103 ? -8.672 2.145 3.254 1 93.31 103 THR B O 1
ATOM 1690 N N . ALA B 1 104 ? -6.461 2.309 3.461 1 93.75 104 ALA B N 1
ATOM 1691 C CA . ALA B 1 104 ? -6.293 0.868 3.627 1 93.75 104 ALA B CA 1
ATOM 1692 C C . ALA B 1 104 ? -4.906 0.536 4.176 1 93.75 104 ALA B C 1
ATOM 1694 O O . ALA B 1 104 ? -4.023 1.394 4.207 1 93.75 104 ALA B O 1
ATOM 1695 N N . ILE B 1 105 ? -4.82 -0.693 4.715 1 94.5 105 ILE B N 1
ATOM 1696 C CA . ILE B 1 105 ? -3.521 -1.335 4.879 1 94.5 105 ILE B CA 1
ATOM 1697 C C . ILE B 1 105 ? -3.229 -2.225 3.674 1 94.5 105 ILE B C 1
ATOM 1699 O O . ILE B 1 105 ? -3.898 -3.238 3.465 1 94.5 105 ILE B O 1
ATOM 1703 N N . VAL B 1 106 ? -2.297 -1.803 2.904 1 95.19 106 VAL B N 1
ATOM 1704 C CA . VAL B 1 106 ? -1.951 -2.521 1.683 1 95.19 106 VAL B CA 1
ATOM 1705 C C . VAL B 1 106 ? -0.711 -3.381 1.921 1 95.19 106 VAL B C 1
ATOM 1707 O O . VAL B 1 106 ? 0.343 -2.867 2.305 1 95.19 106 VAL B O 1
ATOM 1710 N N . HIS B 1 107 ? -0.834 -4.723 1.702 1 95.62 107 HIS B N 1
ATOM 1711 C CA . HIS B 1 107 ? 0.313 -5.625 1.739 1 95.62 107 HIS B CA 1
ATOM 1712 C C . HIS B 1 107 ? 0.914 -5.809 0.349 1 95.62 107 HIS B C 1
ATOM 1714 O O . HIS B 1 107 ? 0.183 -5.98 -0.629 1 95.62 107 HIS B O 1
ATOM 1720 N N . ARG B 1 108 ? 2.236 -5.656 0.361 1 94.69 108 ARG B N 1
ATOM 1721 C CA . ARG B 1 108 ? 2.91 -5.859 -0.917 1 94.69 108 ARG B CA 1
ATOM 1722 C C . ARG B 1 108 ? 4.074 -6.836 -0.775 1 94.69 108 ARG B C 1
ATOM 1724 O O . ARG B 1 108 ? 4.809 -6.793 0.212 1 94.69 108 ARG B O 1
ATOM 1731 N N . LYS B 1 109 ? 4.172 -7.676 -1.777 1 93.19 109 LYS B N 1
ATOM 1732 C CA . LYS B 1 109 ? 5.316 -8.57 -1.884 1 93.19 109 LYS B CA 1
ATOM 1733 C C . LYS B 1 109 ? 5.855 -8.609 -3.311 1 93.19 109 LYS B C 1
ATOM 1735 O O . LYS B 1 109 ? 5.086 -8.703 -4.27 1 93.19 109 LYS B O 1
ATOM 1740 N N . ASN B 1 110 ? 7.164 -8.438 -3.438 1 90.44 110 ASN B N 1
ATOM 1741 C CA . ASN B 1 110 ? 7.836 -8.539 -4.727 1 90.44 110 ASN B CA 1
ATOM 1742 C C . ASN B 1 110 ? 8.648 -9.82 -4.836 1 90.44 110 ASN B C 1
ATOM 1744 O O . ASN B 1 110 ? 9.25 -10.273 -3.857 1 90.44 110 ASN B O 1
ATOM 1748 N N . PHE B 1 111 ? 8.586 -10.367 -6.105 1 84.88 111 PHE B N 1
ATOM 1749 C CA . PHE B 1 111 ? 9.312 -11.602 -6.383 1 84.88 111 PHE B CA 1
ATOM 1750 C C . PHE B 1 111 ? 10.148 -11.461 -7.648 1 84.88 111 PHE B C 1
ATOM 1752 O O . PHE B 1 111 ? 9.695 -10.891 -8.641 1 84.88 111 PHE B O 1
ATOM 1759 N N . SER B 1 112 ? 11.422 -11.969 -7.531 1 82 112 SER B N 1
ATOM 1760 C CA . SER B 1 112 ? 12.156 -12.227 -8.766 1 82 112 SER B CA 1
ATOM 1761 C C . SER B 1 112 ? 11.789 -13.578 -9.359 1 82 112 SER B C 1
ATOM 1763 O O . SER B 1 112 ? 11.68 -14.57 -8.633 1 82 112 SER B O 1
ATOM 1765 N N . ILE B 1 113 ? 11.328 -13.633 -10.578 1 76.31 113 ILE B N 1
ATOM 1766 C CA . ILE B 1 113 ? 10.906 -14.898 -11.164 1 76.31 113 ILE B CA 1
ATOM 1767 C C . ILE B 1 113 ? 11.906 -15.328 -12.234 1 76.31 113 ILE B C 1
ATOM 1769 O O . ILE B 1 113 ? 11.586 -16.156 -13.102 1 76.31 113 ILE B O 1
ATOM 1773 N N . THR B 1 114 ? 13.211 -15.422 -11.922 1 63.59 114 THR B N 1
ATOM 1774 C CA . THR B 1 114 ? 14.25 -15.812 -12.867 1 63.59 114 THR B CA 1
ATOM 1775 C C . THR B 1 114 ? 13.969 -17.188 -13.445 1 63.59 114 THR B C 1
ATOM 1777 O O . THR B 1 114 ? 13.391 -18.047 -12.766 1 63.59 114 THR B O 1
ATOM 1780 N N . ASP B 1 115 ? 14.039 -17.266 -14.781 1 51.97 115 ASP B N 1
ATOM 1781 C CA . ASP B 1 115 ? 14.07 -18.562 -15.445 1 51.97 115 ASP B CA 1
ATOM 1782 C C . ASP B 1 115 ? 15.203 -19.438 -14.898 1 51.97 115 ASP B C 1
ATOM 1784 O O . ASP B 1 115 ? 16.297 -18.938 -14.633 1 51.97 115 ASP B O 1
ATOM 1788 N N . GLU B 1 116 ? 14.969 -20.297 -13.977 1 41.25 116 GLU B N 1
ATOM 1789 C CA . GLU B 1 116 ? 16.078 -21.234 -13.945 1 41.25 116 GLU B CA 1
ATOM 1790 C C . GLU B 1 116 ? 16.438 -21.719 -15.344 1 41.25 116 GLU B C 1
ATOM 1792 O O . GLU B 1 116 ? 15.578 -21.781 -16.219 1 41.25 116 GLU B O 1
#

Solvent-accessible surface area (backbone atoms only — not comparable to full-atom values): 13083 Å² total; per-residue (Å²): 132,83,73,70,88,79,79,84,63,79,71,57,45,62,46,75,45,77,42,80,72,68,42,32,41,36,40,36,29,64,36,91,50,22,35,32,38,42,53,49,56,40,84,43,45,41,54,48,62,41,59,32,43,30,33,55,67,29,68,50,70,24,36,60,43,71,42,78,84,40,70,51,68,72,71,84,43,39,38,35,40,37,35,32,74,34,61,90,86,47,45,63,60,83,68,59,76,64,64,78,72,42,62,38,61,36,39,32,46,64,40,77,53,58,80,125,132,85,73,76,76,90,74,90,59,81,69,62,44,61,46,74,46,77,44,80,71,71,45,32,41,36,42,37,30,65,36,92,51,23,34,31,36,40,51,50,55,38,85,45,44,42,54,48,61,41,60,33,41,30,33,55,67,29,68,50,70,22,36,59,44,72,42,78,84,39,71,53,65,56,84,73,40,38,38,36,40,38,35,33,73,34,58,91,86,45,47,62,61,81,68,58,75,63,65,78,70,42,62,38,61,36,38,32,46,63,41,77,53,53,75,124

Radius of gyration: 21.1 Å; Cα contacts (8 Å, |Δi|>4): 498; chains: 2; bounding box: 39×69×74 Å

Sequence (232 aa):
MSVPPLSAATKQQVVVSVESSETNLRIANSTDHGVAWRVTSTDGVAMEPSSGVLAPRESSEMKIRRDDSYKSNLVHDRVGIEWIKAPPEVRSGDVDEEWFNGTAIVHRKNFSITDEMSVPPLSAATKQQVVVSVESSETNLRIANSTDHGVAWRVTSTDGVAMEPSSGVLAPRESSEMKIRRDDSYKSNLVHDRVGIEWIKAPPEVRSGDVDEEWFNGTAIVHRKNFSITDE

pLDDT: mean 80.51, std 19.16, range [30.5, 97.31]